Protein AF-A0A1E1GK25-F1 (afdb_monomer_lite)

pLDDT: mean 75.34, std 24.46, range [25.47, 97.38]

Structure (mmCIF, N/CA/C/O backbone):
data_AF-A0A1E1GK25-F1
#
_entry.id   AF-A0A1E1GK25-F1
#
loop_
_atom_site.group_PDB
_atom_site.id
_atom_site.type_symbol
_atom_site.label_atom_id
_atom_site.label_alt_id
_atom_site.label_comp_id
_atom_site.label_asym_id
_atom_site.label_entity_id
_atom_site.label_seq_id
_atom_site.pdbx_PDB_ins_code
_atom_site.Cartn_x
_atom_site.Cartn_y
_atom_site.Cartn_z
_atom_site.occupancy
_atom_site.B_iso_or_equiv
_atom_site.auth_seq_id
_atom_site.auth_comp_id
_atom_site.auth_asym_id
_atom_site.auth_atom_id
_atom_site.pdbx_PDB_model_num
ATOM 1 N N . GLN A 1 1 ? -6.076 16.035 16.267 1.00 86.12 1 GLN A N 1
ATOM 2 C CA . GLN A 1 1 ? -7.339 15.293 16.491 1.00 86.12 1 GLN A CA 1
ATOM 3 C C . GLN A 1 1 ? -7.788 14.688 15.170 1.00 86.12 1 GLN A C 1
ATOM 5 O O . GLN A 1 1 ? -7.568 15.319 14.144 1.00 86.12 1 GLN A O 1
ATOM 10 N N . VAL A 1 2 ? -8.378 13.493 15.189 1.00 90.12 2 VAL A N 1
ATOM 11 C CA . VAL A 1 2 ? -9.022 12.868 14.021 1.00 90.12 2 VAL A CA 1
ATOM 12 C C . VAL A 1 2 ? -10.508 12.737 14.326 1.00 90.12 2 VAL A C 1
ATOM 14 O O . VAL A 1 2 ? -10.877 12.201 15.372 1.00 90.12 2 VAL A O 1
ATOM 17 N N . ALA A 1 3 ? -11.349 13.230 13.421 1.00 91.56 3 ALA A N 1
ATOM 18 C CA . ALA A 1 3 ? -12.800 13.188 13.542 1.00 91.56 3 ALA A CA 1
ATOM 19 C C . ALA A 1 3 ? -13.436 12.645 12.259 1.00 91.56 3 ALA A C 1
ATOM 21 O O . ALA A 1 3 ? -12.943 12.907 11.162 1.00 91.56 3 ALA A O 1
ATOM 22 N N . LEU A 1 4 ? -14.535 11.910 12.406 1.00 90.44 4 LEU A N 1
ATOM 23 C CA . LEU A 1 4 ? -15.389 11.476 11.304 1.00 90.44 4 LEU A CA 1
ATOM 24 C C . LEU A 1 4 ? -16.615 12.359 11.255 1.00 90.44 4 LEU A C 1
ATOM 26 O O . LEU A 1 4 ? -17.299 12.495 12.262 1.00 90.44 4 LEU A O 1
ATOM 30 N N . THR A 1 5 ? -16.907 12.904 10.083 1.00 89.94 5 THR A N 1
ATOM 31 C CA . THR A 1 5 ? -18.135 13.661 9.840 1.00 89.94 5 THR A CA 1
ATOM 32 C C . THR A 1 5 ? -19.028 12.834 8.941 1.00 89.94 5 THR A C 1
ATOM 34 O O . THR A 1 5 ? -18.580 12.371 7.891 1.00 89.94 5 THR A O 1
ATOM 37 N N . ALA A 1 6 ? -20.276 12.624 9.354 1.00 85.81 6 ALA A N 1
ATOM 38 C CA . ALA A 1 6 ? -21.240 11.936 8.510 1.00 85.81 6 ALA A CA 1
ATOM 39 C C . ALA A 1 6 ? -21.536 12.780 7.262 1.00 85.81 6 ALA A C 1
ATOM 41 O O . ALA A 1 6 ? -21.746 13.989 7.355 1.00 85.81 6 ALA A O 1
ATOM 42 N N . VAL A 1 7 ? -21.559 12.140 6.096 1.00 89.69 7 VAL A N 1
ATOM 43 C CA . VAL A 1 7 ? -21.897 12.780 4.824 1.00 89.69 7 VAL A CA 1
ATOM 44 C C . VAL A 1 7 ? -23.085 12.041 4.227 1.00 89.69 7 VAL A C 1
ATOM 46 O O . VAL A 1 7 ? -23.052 10.821 4.078 1.00 89.69 7 VAL A O 1
ATOM 49 N N . TYR A 1 8 ? -24.137 12.780 3.895 1.00 86.88 8 TYR A N 1
ATOM 50 C CA . TYR A 1 8 ? -25.378 12.263 3.334 1.00 86.88 8 TYR A CA 1
ATOM 51 C C . TYR A 1 8 ? -25.617 12.861 1.955 1.00 86.88 8 TYR A C 1
ATOM 53 O O . TYR A 1 8 ? -25.349 14.039 1.736 1.00 86.88 8 TYR A O 1
ATOM 61 N N . LEU A 1 9 ? -26.194 12.077 1.050 1.00 90.88 9 LEU A N 1
ATOM 62 C CA . LEU A 1 9 ? -26.753 12.588 -0.195 1.00 90.88 9 LEU A CA 1
ATOM 63 C C . LEU A 1 9 ? -28.274 12.657 -0.039 1.00 90.88 9 LEU A C 1
ATOM 65 O O . LEU A 1 9 ? -28.944 11.628 0.004 1.00 90.88 9 LEU A O 1
ATOM 69 N N . VAL A 1 10 ? -28.820 13.865 0.079 1.00 92.31 10 VAL A N 1
ATOM 70 C CA . VAL A 1 10 ? -30.256 14.100 0.269 1.00 92.31 10 VAL A CA 1
ATOM 71 C C . VAL A 1 10 ? -30.757 14.926 -0.903 1.00 92.31 10 VAL A C 1
ATOM 73 O O . VAL A 1 10 ? -30.352 16.070 -1.069 1.00 92.31 10 VAL A O 1
ATOM 76 N N . ASN A 1 11 ? -31.647 14.349 -1.714 1.00 91.12 11 ASN A N 1
ATOM 77 C CA . ASN A 1 11 ? -32.201 14.989 -2.915 1.00 91.12 11 ASN A CA 1
ATOM 78 C C . ASN A 1 11 ? -31.128 15.483 -3.905 1.00 91.12 11 ASN A C 1
ATOM 80 O O . ASN A 1 11 ? -31.284 16.528 -4.525 1.00 91.12 11 ASN A O 1
ATOM 84 N N . GLY A 1 12 ? -30.025 14.740 -4.041 1.00 92.62 12 GLY A N 1
ATOM 85 C CA . GLY A 1 12 ? -28.908 15.115 -4.914 1.00 92.62 12 GLY A CA 1
ATOM 86 C C . GLY A 1 12 ? -27.956 16.159 -4.322 1.00 92.62 12 GLY A C 1
ATOM 87 O O . GLY A 1 12 ? -26.933 16.445 -4.935 1.00 92.62 12 GLY A O 1
ATOM 88 N N . GLU A 1 13 ? -28.233 16.678 -3.124 1.00 94.38 13 GLU A N 1
ATOM 89 C CA . GLU A 1 13 ? -27.338 17.585 -2.407 1.00 94.38 13 GLU A CA 1
ATOM 90 C C . GLU A 1 13 ? -26.554 16.855 -1.316 1.00 94.38 13 GLU A C 1
ATOM 92 O O . GLU A 1 13 ? -27.095 16.035 -0.568 1.00 94.38 13 GLU A O 1
ATOM 97 N N . VAL A 1 14 ? -25.268 17.187 -1.202 1.00 94.44 14 VAL A N 1
ATOM 98 C CA . VAL A 1 14 ? -24.407 16.692 -0.127 1.00 94.44 14 VAL A CA 1
ATOM 99 C C . VAL A 1 14 ? -24.701 17.479 1.149 1.00 94.44 14 VAL A C 1
ATOM 101 O O . VAL A 1 14 ? -24.566 18.701 1.179 1.00 94.44 14 VAL A O 1
ATOM 104 N N . LYS A 1 15 ? -25.083 16.778 2.217 1.00 93.69 15 LYS A N 1
ATOM 105 C CA . LYS A 1 15 ? -25.318 17.341 3.550 1.00 93.69 15 LYS A CA 1
ATOM 106 C C . LYS A 1 15 ? -24.369 16.718 4.560 1.00 93.69 15 LYS A C 1
ATOM 108 O O . LYS A 1 15 ? -24.141 15.511 4.544 1.00 93.69 15 LYS A O 1
ATOM 113 N N . PHE A 1 16 ? -23.854 17.542 5.462 1.00 91.56 16 PHE A N 1
ATOM 114 C CA . PHE A 1 16 ? -22.994 17.102 6.554 1.00 91.56 16 PHE A CA 1
ATOM 115 C C . PHE A 1 16 ? -23.831 16.889 7.813 1.00 91.56 16 PHE A C 1
ATOM 117 O O . PHE A 1 16 ? -24.691 17.707 8.136 1.00 91.56 16 PHE A O 1
ATOM 124 N N . GLY A 1 17 ? -23.607 15.764 8.482 1.00 86.75 17 GLY A N 1
ATOM 125 C CA . GLY A 1 17 ? -24.162 15.462 9.793 1.00 86.75 17 GLY A CA 1
ATOM 126 C C . GLY A 1 17 ? -23.197 15.786 10.919 1.00 86.75 17 GLY A C 1
ATOM 127 O O . GLY A 1 17 ? -22.262 16.570 10.762 1.00 86.75 17 GLY A O 1
ATOM 128 N N . ASP A 1 18 ? -23.413 15.112 12.043 1.00 85.94 18 ASP A N 1
ATOM 129 C CA . ASP A 1 18 ? -22.576 15.256 13.224 1.00 85.94 18 ASP A CA 1
ATOM 130 C C . ASP A 1 18 ? -21.162 14.704 13.007 1.00 85.94 18 ASP A C 1
ATOM 132 O O . ASP A 1 18 ? -20.933 13.739 12.261 1.00 85.94 18 ASP A O 1
ATOM 136 N N . SER A 1 19 ? -20.211 15.320 13.709 1.00 89.12 19 SER A N 1
ATOM 137 C CA . SER A 1 19 ? -18.821 14.883 13.760 1.00 89.12 19 SER A CA 1
ATOM 138 C C . SER A 1 19 ? -18.532 14.144 15.064 1.00 89.12 19 SER A C 1
ATOM 140 O O . SER A 1 19 ? -18.821 14.640 16.150 1.00 89.12 19 SER A O 1
ATOM 142 N N . ASN A 1 20 ? -17.891 12.982 14.965 1.00 87.69 20 ASN A N 1
ATOM 143 C CA . ASN A 1 20 ? -17.429 12.195 16.104 1.00 87.69 20 ASN A CA 1
ATOM 144 C C . ASN A 1 20 ? -15.900 12.155 16.121 1.00 87.69 20 ASN A C 1
ATOM 146 O O . ASN A 1 20 ? -15.269 11.775 15.133 1.00 87.69 20 ASN A O 1
ATOM 150 N N . VAL A 1 21 ? -15.290 12.535 17.243 1.00 88.88 21 VAL A N 1
ATOM 151 C CA . VAL A 1 21 ? -13.833 12.460 17.419 1.00 88.88 21 VAL A CA 1
ATOM 152 C C . VAL A 1 21 ? -13.443 11.009 17.699 1.00 88.88 21 VAL A C 1
ATOM 154 O O . VAL A 1 21 ? -13.879 10.432 18.688 1.00 88.88 21 VAL A O 1
ATOM 157 N N . ILE A 1 22 ? -12.606 10.431 16.834 1.00 87.19 22 ILE A N 1
ATOM 158 C CA . ILE A 1 22 ? -12.069 9.068 16.990 1.00 87.19 22 ILE A CA 1
ATOM 159 C C . ILE A 1 22 ? -10.957 9.066 18.040 1.00 87.19 22 ILE A C 1
ATOM 161 O O . ILE A 1 22 ? -10.847 8.151 18.848 1.00 87.19 22 ILE A O 1
ATOM 165 N N . GLY A 1 23 ? -10.117 10.104 18.023 1.00 85.31 23 GLY A N 1
ATOM 166 C CA . GLY A 1 23 ? -8.981 10.210 18.925 1.00 85.31 23 GLY A CA 1
ATOM 167 C C . GLY A 1 23 ? -8.204 11.513 18.773 1.00 85.31 23 GLY A C 1
ATOM 168 O O . GLY A 1 23 ? -8.321 12.247 17.783 1.00 85.31 23 GLY A O 1
ATOM 169 N N . SER A 1 24 ? -7.379 11.800 19.778 1.00 89.12 24 SER A N 1
ATOM 170 C CA . SER A 1 24 ? -6.393 12.875 19.726 1.00 89.12 24 SER A CA 1
ATOM 171 C C . SER A 1 24 ? -5.008 12.273 19.557 1.00 89.12 24 SER A C 1
ATOM 173 O O . SER A 1 24 ? -4.573 11.461 20.365 1.00 89.12 24 SER A O 1
ATOM 175 N N . PHE A 1 25 ? -4.331 12.685 18.495 1.00 89.50 25 PHE A N 1
ATOM 176 C CA . PHE A 1 25 ? -3.029 12.175 18.098 1.00 89.50 25 PHE A CA 1
ATOM 177 C C . PHE A 1 25 ? -2.073 13.351 17.965 1.00 89.50 25 PHE A C 1
ATOM 179 O O . PHE A 1 25 ? -2.481 14.413 17.485 1.00 89.50 25 PHE A O 1
ATOM 186 N N . GLU A 1 26 ? -0.822 13.148 18.365 1.00 86.94 26 GLU A N 1
ATOM 187 C CA . GLU A 1 26 ? 0.214 14.182 18.318 1.00 86.94 26 GLU A CA 1
ATOM 188 C C . GLU A 1 26 ? 0.563 14.559 16.870 1.00 86.94 26 GLU A C 1
ATOM 190 O O . GLU A 1 26 ? 0.549 15.729 16.502 1.00 86.94 26 GLU A O 1
ATOM 195 N N . HIS A 1 27 ? 0.800 13.551 16.025 1.00 88.94 27 HIS A N 1
ATOM 196 C CA . HIS A 1 27 ? 1.156 13.718 14.617 1.00 88.94 27 HIS A CA 1
ATOM 197 C C . HIS A 1 27 ? 0.424 12.680 13.772 1.00 88.94 27 HIS A C 1
ATOM 199 O O . HIS A 1 27 ? 0.579 11.489 14.025 1.00 88.94 27 HIS A O 1
ATOM 205 N N . VAL A 1 28 ? -0.339 13.104 12.764 1.00 93.94 28 VAL A N 1
ATOM 206 C CA . VAL A 1 28 ? -1.007 12.201 11.813 1.00 93.94 28 VAL A CA 1
ATOM 207 C C . VAL A 1 28 ? -0.461 12.483 10.424 1.00 93.94 28 VAL A C 1
ATOM 209 O O . VAL A 1 28 ? -0.568 13.603 9.932 1.00 93.94 28 VAL A O 1
ATOM 212 N N . ASN A 1 29 ? 0.127 11.463 9.807 1.00 94.19 29 ASN A N 1
ATOM 213 C CA . ASN A 1 29 ? 0.706 11.542 8.469 1.00 94.19 29 ASN A CA 1
ATOM 214 C C . ASN A 1 29 ? -0.232 10.973 7.397 1.00 94.19 29 ASN A C 1
ATOM 216 O O . ASN A 1 29 ? -0.069 11.298 6.227 1.00 94.19 29 ASN A O 1
ATOM 220 N N . GLY A 1 30 ? -1.188 10.125 7.782 1.00 94.12 30 GLY A N 1
ATOM 221 C CA . GLY A 1 30 ? -2.132 9.509 6.855 1.00 94.12 30 GLY A CA 1
ATOM 222 C C . GLY A 1 30 ? -3.273 8.796 7.573 1.00 94.12 30 GLY A C 1
ATOM 223 O O . GLY A 1 30 ? -3.144 8.399 8.733 1.00 94.12 30 GLY A O 1
ATOM 224 N N . LEU A 1 31 ? -4.392 8.650 6.870 1.00 95.06 31 LEU A N 1
ATOM 225 C CA . LEU A 1 31 ? -5.580 7.925 7.308 1.00 95.06 31 LEU A CA 1
ATOM 226 C C . LEU A 1 31 ? -5.974 6.962 6.195 1.00 95.06 31 LEU A C 1
ATOM 228 O O . LEU A 1 31 ? -6.160 7.393 5.060 1.00 95.06 31 LEU A O 1
ATOM 232 N N . HIS A 1 32 ? -6.098 5.679 6.522 1.00 94.38 32 HIS A N 1
ATOM 233 C CA . HIS A 1 32 ? -6.299 4.629 5.525 1.00 94.38 32 HIS A CA 1
ATOM 234 C C . HIS A 1 32 ? -7.439 3.714 5.946 1.00 94.38 32 HIS A C 1
ATOM 236 O O . HIS A 1 32 ? -7.354 3.051 6.984 1.00 94.38 32 HIS A O 1
ATOM 242 N N . TRP A 1 33 ? -8.496 3.668 5.141 1.00 93.19 33 TRP A N 1
ATOM 243 C CA . TRP A 1 33 ? -9.665 2.827 5.387 1.00 93.19 33 TRP A CA 1
ATOM 244 C C . TRP A 1 33 ? -9.416 1.387 4.955 1.00 93.19 33 TRP A C 1
ATOM 246 O O . TRP A 1 33 ? -8.960 1.139 3.840 1.00 93.19 33 TRP A O 1
ATOM 256 N N . GLY A 1 34 ? -9.731 0.449 5.845 1.00 91.25 34 GLY A N 1
ATOM 257 C CA . GLY A 1 34 ? -9.759 -0.973 5.535 1.00 91.25 34 GLY A CA 1
ATOM 258 C C . GLY A 1 34 ? -10.926 -1.346 4.621 1.00 91.25 34 GLY A C 1
ATOM 259 O O . GLY A 1 34 ? -11.849 -0.549 4.425 1.00 91.25 34 GLY A O 1
ATOM 260 N N . PRO A 1 35 ? -10.905 -2.563 4.057 1.00 85.69 35 PRO A N 1
ATOM 261 C CA . PRO A 1 35 ? -11.951 -3.014 3.154 1.00 85.69 35 PRO A CA 1
ATOM 262 C C . PRO A 1 35 ? -13.295 -3.119 3.882 1.00 85.69 35 PRO A C 1
ATOM 264 O O . PRO A 1 35 ? -13.394 -3.673 4.977 1.00 85.69 35 PRO A O 1
ATOM 267 N N . VAL A 1 36 ? -14.358 -2.636 3.242 1.00 73.75 36 VAL A N 1
ATOM 268 C CA . VAL A 1 36 ? -15.732 -2.821 3.723 1.00 73.75 36 VAL A CA 1
ATOM 269 C C . VAL A 1 36 ? -16.291 -4.066 3.044 1.00 73.75 36 VAL A C 1
ATOM 271 O O . VAL A 1 36 ? -16.823 -3.999 1.940 1.00 73.75 36 VAL A O 1
ATOM 274 N N . CYS A 1 37 ? -16.107 -5.229 3.668 1.00 59.06 37 CYS A N 1
ATOM 275 C CA . CYS A 1 37 ? -16.422 -6.502 3.015 1.00 59.06 37 CYS A CA 1
ATOM 276 C C . CYS A 1 37 ? -17.932 -6.810 2.974 1.00 59.06 37 CYS A C 1
ATOM 278 O O . CYS A 1 37 ? -18.395 -7.434 2.021 1.00 59.06 37 CYS A O 1
ATOM 280 N N . TYR A 1 38 ? -18.708 -6.415 3.993 1.00 61.31 38 TYR A N 1
ATOM 281 C CA . TYR A 1 38 ? -20.151 -6.689 4.075 1.00 61.31 38 TYR A CA 1
ATOM 282 C C . TYR A 1 38 ? -20.893 -5.737 5.029 1.00 61.31 38 TYR A C 1
ATOM 284 O O . TYR A 1 38 ? -20.312 -5.079 5.898 1.00 61.31 38 TYR A O 1
ATOM 292 N N . THR A 1 39 ? -22.215 -5.657 4.878 1.00 59.16 39 THR A N 1
ATOM 293 C CA . THR A 1 39 ? -23.084 -4.930 5.810 1.00 59.16 39 THR A CA 1
ATOM 294 C C . THR A 1 39 ? -23.025 -5.581 7.196 1.00 59.16 39 THR A C 1
ATOM 296 O O . THR A 1 39 ? -23.164 -6.793 7.337 1.00 59.16 39 THR A O 1
ATOM 299 N N . GLY A 1 40 ? -22.773 -4.778 8.233 1.00 61.16 40 GLY A N 1
ATOM 300 C CA . GLY A 1 40 ? -22.616 -5.257 9.613 1.00 61.16 40 GLY A CA 1
ATOM 301 C C . GLY A 1 40 ? -21.182 -5.625 10.016 1.00 61.16 40 GLY A C 1
ATOM 302 O O . GLY A 1 40 ? -20.955 -5.899 11.193 1.00 61.16 40 GLY A O 1
ATOM 303 N N . THR A 1 41 ? -20.210 -5.583 9.094 1.00 71.00 41 THR A N 1
ATOM 304 C CA . THR A 1 41 ? -18.789 -5.643 9.478 1.00 71.00 41 THR A CA 1
ATOM 305 C C . THR A 1 41 ? -18.335 -4.343 10.121 1.00 71.00 41 THR A C 1
ATOM 307 O O . THR A 1 41 ? -18.810 -3.257 9.790 1.00 71.00 41 THR A O 1
ATOM 310 N N . LEU A 1 42 ? -17.367 -4.471 11.016 1.00 84.19 42 LEU A N 1
ATOM 311 C CA . LEU A 1 42 ? -16.702 -3.362 11.672 1.00 84.19 42 LEU A CA 1
ATOM 312 C C . LEU A 1 42 ? -15.792 -2.646 10.671 1.00 84.19 42 LEU A C 1
ATOM 314 O O . LEU A 1 42 ? -15.010 -3.295 9.977 1.00 84.19 42 LEU A O 1
ATOM 318 N N . ALA A 1 43 ? -15.875 -1.318 10.603 1.00 89.56 43 ALA A N 1
ATOM 319 C CA . ALA A 1 43 ? -14.975 -0.542 9.764 1.00 89.56 43 ALA A CA 1
ATOM 320 C C . ALA A 1 43 ? -13.603 -0.442 10.440 1.00 89.56 43 ALA A C 1
ATOM 322 O O . ALA A 1 43 ? -13.509 -0.191 11.643 1.00 89.56 43 ALA A O 1
ATOM 323 N N . LEU A 1 44 ? -12.540 -0.631 9.663 1.00 92.31 44 LEU A N 1
ATOM 324 C CA . LEU A 1 44 ? -11.167 -0.498 10.135 1.00 92.31 44 LEU A CA 1
ATOM 325 C C . LEU A 1 44 ? -10.552 0.788 9.597 1.00 92.31 44 LEU A C 1
ATOM 327 O O . LEU A 1 44 ? -10.685 1.106 8.417 1.00 92.31 44 LEU A O 1
ATOM 331 N N . LEU A 1 45 ? -9.845 1.505 10.459 1.00 94.25 45 LEU A N 1
ATOM 332 C CA . LEU A 1 45 ? -9.103 2.706 10.111 1.00 94.25 45 LEU A CA 1
ATOM 333 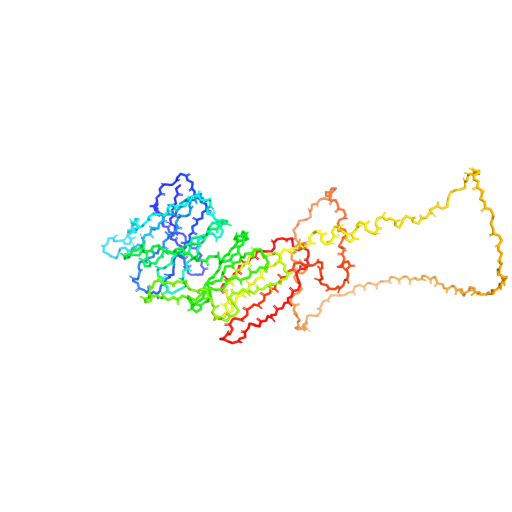C C . LEU A 1 45 ? -7.679 2.590 10.642 1.00 94.25 45 LEU A C 1
ATOM 335 O O . LEU A 1 45 ? -7.463 2.517 11.850 1.00 94.25 45 LEU A O 1
ATOM 339 N N . ALA A 1 46 ? -6.701 2.611 9.743 1.00 95.38 46 ALA A N 1
ATOM 340 C CA . ALA A 1 46 ? -5.305 2.774 10.114 1.00 95.38 46 ALA A CA 1
ATOM 341 C C . ALA A 1 46 ? -4.977 4.267 10.188 1.00 95.38 46 ALA A C 1
ATOM 343 O O . ALA A 1 46 ? -5.130 5.005 9.212 1.00 95.38 46 ALA A O 1
ATOM 344 N N . VAL A 1 47 ? -4.501 4.698 11.351 1.00 95.81 47 VAL A N 1
ATOM 345 C CA . VAL A 1 47 ? -3.945 6.029 11.572 1.00 95.81 47 VAL A CA 1
ATOM 346 C C . VAL A 1 47 ? -2.433 5.903 11.491 1.00 95.81 47 VAL A C 1
ATOM 348 O O . VAL A 1 47 ? -1.788 5.254 12.317 1.00 95.81 47 VAL A O 1
ATOM 351 N N . GLN A 1 48 ? -1.871 6.501 10.450 1.00 96.25 48 GLN A N 1
ATOM 352 C CA . GLN A 1 48 ? -0.446 6.481 10.196 1.00 96.25 48 GLN A CA 1
ATOM 353 C C . GLN A 1 48 ? 0.234 7.639 10.920 1.00 96.25 48 GLN A C 1
ATOM 355 O O . GLN A 1 48 ? -0.082 8.810 10.699 1.00 96.25 48 GLN A O 1
ATOM 360 N N . HIS A 1 49 ? 1.249 7.307 11.706 1.00 94.88 49 HIS A N 1
ATOM 361 C CA . HIS A 1 49 ? 2.174 8.255 12.309 1.00 94.88 49 HIS A CA 1
ATOM 362 C C . HIS A 1 49 ? 3.537 8.167 11.613 1.00 94.88 49 HIS A C 1
ATOM 364 O O . HIS A 1 49 ? 3.754 7.383 10.688 1.00 94.88 49 HIS A O 1
ATOM 370 N N . LYS A 1 50 ? 4.505 8.967 12.066 1.00 94.62 50 LYS A N 1
ATOM 371 C CA . LYS A 1 50 ? 5.847 8.992 11.464 1.00 94.62 50 LYS A CA 1
ATOM 372 C C . LYS A 1 50 ? 6.547 7.628 11.496 1.00 94.62 50 LYS A C 1
ATOM 374 O O . LYS A 1 50 ? 7.215 7.278 10.531 1.00 94.62 50 LYS A O 1
ATOM 379 N N . LYS A 1 51 ? 6.450 6.900 12.613 1.00 94.94 51 LYS A N 1
ATOM 380 C CA . LYS A 1 51 ? 7.174 5.637 12.873 1.00 94.94 51 LYS A CA 1
ATOM 381 C C . LYS A 1 51 ? 6.301 4.537 13.481 1.00 94.94 51 LYS A C 1
ATOM 383 O O . LYS A 1 51 ? 6.822 3.531 13.940 1.00 94.94 51 LYS A O 1
ATOM 388 N N . HIS A 1 52 ? 4.996 4.737 13.551 1.00 94.25 52 HIS A N 1
ATOM 389 C CA . HIS A 1 52 ? 4.081 3.712 14.030 1.00 94.25 52 HIS A CA 1
ATOM 390 C C . HIS A 1 52 ? 2.715 3.893 13.378 1.00 94.25 52 HIS A C 1
ATOM 392 O O . HIS A 1 52 ? 2.432 4.943 12.798 1.00 94.25 52 HIS A O 1
ATOM 398 N N . ILE A 1 53 ? 1.884 2.864 13.462 1.00 95.06 53 ILE A N 1
ATOM 399 C CA . ILE A 1 53 ? 0.489 2.883 13.028 1.00 95.06 53 ILE A CA 1
ATOM 400 C C . ILE A 1 53 ? -0.368 2.399 14.179 1.00 95.06 53 ILE A C 1
ATOM 402 O O . ILE A 1 53 ? -0.015 1.432 14.851 1.00 95.06 53 ILE A O 1
ATOM 406 N N . THR A 1 54 ? -1.511 3.043 14.367 1.00 94.12 54 THR A N 1
ATOM 407 C CA . THR A 1 54 ? -2.580 2.531 15.223 1.00 94.12 54 THR A CA 1
ATOM 408 C C . THR A 1 54 ? -3.753 2.118 14.346 1.00 94.12 54 THR A C 1
ATOM 410 O O . THR A 1 54 ? -4.105 2.829 13.405 1.00 94.12 54 THR A O 1
ATOM 413 N N . VAL A 1 55 ? -4.347 0.955 14.611 1.00 94.00 55 VAL A N 1
ATOM 414 C CA . VAL A 1 55 ? -5.548 0.505 13.898 1.00 94.00 55 VAL A CA 1
ATOM 415 C C . VAL A 1 55 ? -6.744 0.593 14.822 1.00 94.00 55 VAL A C 1
ATOM 417 O O . VAL A 1 55 ? -6.735 0.083 15.942 1.00 94.00 55 VAL A O 1
ATOM 420 N N . TRP A 1 56 ? -7.790 1.226 14.319 1.00 93.00 56 TRP A N 1
ATOM 421 C CA . TRP A 1 56 ? -9.015 1.523 15.028 1.00 93.00 56 TRP A CA 1
ATOM 422 C C . TRP A 1 56 ? -10.172 0.793 14.377 1.00 93.00 56 TRP A C 1
ATOM 424 O O . TRP A 1 56 ? -10.299 0.754 13.156 1.00 93.00 56 TRP A O 1
ATOM 434 N N . GLN A 1 57 ? -11.018 0.231 15.219 1.00 91.00 57 GLN A N 1
ATOM 435 C CA . GLN A 1 57 ? -12.270 -0.384 14.850 1.00 91.00 57 GLN A CA 1
ATOM 436 C C . GLN A 1 57 ? -13.403 0.588 15.150 1.00 91.00 57 GLN A C 1
ATOM 438 O O . GLN A 1 57 ? -13.454 1.206 16.216 1.00 91.00 57 GLN A O 1
ATOM 443 N N . LEU A 1 58 ? -14.294 0.719 14.178 1.00 89.62 58 LEU A N 1
ATOM 444 C CA . LEU A 1 58 ? -15.364 1.698 14.138 1.00 89.62 58 LEU A CA 1
ATOM 445 C C . LEU A 1 58 ? -16.674 0.959 13.878 1.00 89.62 58 LEU A C 1
ATOM 447 O O . LEU A 1 58 ? -16.812 0.240 12.885 1.00 89.62 58 LEU A O 1
ATOM 451 N N . GLN A 1 59 ? -17.642 1.131 14.771 1.00 86.06 59 GLN A N 1
ATOM 452 C CA . GLN A 1 59 ? -18.955 0.505 14.657 1.00 86.06 59 GLN A CA 1
ATOM 453 C C . GLN A 1 59 ? -20.045 1.507 14.983 1.00 86.06 59 GLN A C 1
ATOM 455 O O . GLN A 1 59 ? -19.998 2.160 16.019 1.00 86.06 59 GLN A O 1
ATOM 460 N N . ASN A 1 60 ? -21.065 1.594 14.137 1.00 79.56 60 ASN A N 1
ATOM 461 C CA . ASN A 1 60 ? -22.251 2.358 14.487 1.00 79.56 60 ASN A CA 1
ATOM 462 C C . ASN A 1 60 ? -23.196 1.488 15.331 1.00 79.56 60 ASN A C 1
ATOM 464 O O . ASN A 1 60 ? -23.592 0.407 14.890 1.00 79.56 60 ASN A O 1
ATOM 468 N N . SER A 1 61 ? -23.535 1.927 16.545 1.00 71.12 61 SER A N 1
ATOM 469 C CA . SER A 1 61 ? -24.455 1.196 17.420 1.00 71.12 61 SER A CA 1
ATOM 470 C C . SER A 1 61 ? -25.905 1.507 17.058 1.00 71.12 61 SER A C 1
ATOM 472 O O . SER A 1 61 ? -26.371 2.637 17.209 1.00 71.12 61 SER A O 1
ATOM 474 N N . THR A 1 62 ? -26.655 0.488 16.634 1.00 67.81 62 THR A N 1
ATOM 475 C CA . THR A 1 62 ? -28.101 0.609 16.383 1.00 67.81 62 THR A CA 1
ATOM 476 C C . THR A 1 62 ? -28.922 0.629 17.677 1.00 67.81 62 THR A C 1
ATOM 478 O O . THR A 1 62 ? -30.074 1.050 17.660 1.00 67.81 62 THR A O 1
ATOM 481 N N . LEU A 1 63 ? -28.342 0.178 18.797 1.00 65.06 63 LEU A N 1
ATOM 482 C CA . LEU A 1 63 ? -28.976 0.136 20.122 1.00 65.06 63 LEU A CA 1
ATOM 483 C C . LEU A 1 63 ? -28.895 1.484 20.855 1.00 65.06 63 LEU A C 1
ATOM 485 O O . LEU A 1 63 ? -29.844 1.865 21.533 1.00 65.06 63 LEU A O 1
ATOM 489 N N . GLU A 1 64 ? -27.794 2.223 20.695 1.00 62.38 64 GLU A N 1
ATOM 490 C CA . GLU A 1 64 ? -27.555 3.519 21.352 1.00 62.38 64 GLU A CA 1
ATOM 491 C C . GLU A 1 64 ? -27.672 4.694 20.362 1.00 62.38 64 GLU A C 1
ATOM 493 O O . GLU A 1 64 ? -26.733 5.468 20.207 1.00 62.38 64 GLU A O 1
ATOM 498 N N . GLN A 1 65 ? -28.805 4.828 19.660 1.00 63.78 65 GLN A N 1
ATOM 499 C CA . GLN A 1 65 ? -29.121 6.007 18.826 1.00 63.78 65 GLN A CA 1
ATOM 500 C C . GLN A 1 65 ? -28.012 6.435 17.834 1.00 63.78 65 GLN A C 1
ATOM 502 O O . GLN A 1 65 ? -27.666 7.611 17.762 1.00 63.78 65 GLN A O 1
ATOM 507 N N . ASN A 1 66 ? -27.458 5.512 17.040 1.00 65.19 66 ASN A N 1
ATOM 508 C CA . ASN A 1 66 ? -26.414 5.822 16.045 1.00 65.19 66 ASN A CA 1
ATOM 509 C C . ASN A 1 66 ? -25.141 6.453 16.641 1.00 65.19 66 ASN A C 1
ATOM 511 O O . ASN A 1 66 ? -24.468 7.268 16.004 1.00 65.19 66 ASN A O 1
ATOM 515 N N . LYS A 1 67 ? -24.800 6.084 17.876 1.00 78.44 67 LYS A N 1
ATOM 516 C CA . LYS A 1 67 ? -23.521 6.441 18.478 1.00 78.44 67 LYS A CA 1
ATOM 517 C C . LYS A 1 67 ? -22.399 5.605 17.865 1.00 78.44 67 LYS A C 1
ATOM 519 O O . LYS A 1 67 ? -22.473 4.374 17.810 1.00 78.44 67 LYS A O 1
ATOM 524 N N . LEU A 1 68 ? -21.333 6.285 17.451 1.00 83.50 68 LEU A N 1
ATOM 525 C CA . LEU A 1 68 ? -20.122 5.651 16.948 1.00 83.50 68 LEU A CA 1
ATOM 526 C C . LEU A 1 68 ? -19.319 5.057 18.115 1.00 83.50 68 LEU A C 1
ATOM 528 O O . LEU A 1 68 ? -18.806 5.781 18.967 1.00 83.50 68 LEU A O 1
ATOM 532 N N . LEU A 1 69 ? -19.192 3.735 18.134 1.00 87.12 69 LEU A N 1
ATOM 533 C CA . LEU A 1 69 ? -18.272 3.009 18.997 1.00 87.12 69 LEU A CA 1
ATOM 534 C C . LEU A 1 69 ? -16.900 2.962 18.330 1.00 87.12 69 LEU A C 1
ATOM 536 O O . LEU A 1 69 ? -16.774 2.618 17.152 1.00 87.12 69 LEU A O 1
ATOM 540 N N . VAL A 1 70 ? -15.881 3.313 19.106 1.00 89.44 70 VAL A N 1
ATOM 541 C CA . VAL A 1 70 ? -14.500 3.435 18.651 1.00 89.44 70 VAL A CA 1
ATOM 542 C C . VAL A 1 70 ? -13.606 2.664 19.612 1.00 89.44 70 VAL A C 1
ATOM 544 O O . VAL A 1 70 ? -13.628 2.922 20.814 1.00 89.44 70 VAL A O 1
ATOM 547 N N . SER A 1 71 ? -12.803 1.738 19.094 1.00 90.38 71 SER A N 1
ATOM 548 C CA . SER A 1 71 ? -11.826 0.995 19.895 1.00 90.38 71 SER A CA 1
ATOM 549 C C . SER A 1 71 ? -10.535 0.767 19.121 1.00 90.38 71 SER A C 1
ATOM 551 O O . SER A 1 71 ? -10.564 0.354 17.964 1.00 90.38 71 SER A O 1
ATOM 553 N N . GLN A 1 72 ? -9.390 0.990 19.760 1.00 90.50 72 GLN A N 1
ATOM 554 C CA . GLN A 1 72 ? -8.095 0.639 19.185 1.00 90.50 72 GLN A CA 1
ATOM 555 C C . GLN A 1 72 ? -7.896 -0.883 19.245 1.00 90.50 72 GLN A C 1
ATOM 557 O O . GLN A 1 72 ? -8.085 -1.495 20.293 1.00 90.50 72 GLN A O 1
ATOM 562 N N . THR A 1 73 ? -7.519 -1.487 18.120 1.00 89.00 73 THR A N 1
ATOM 563 C CA . THR A 1 73 ? -7.310 -2.942 17.980 1.00 89.00 73 THR A CA 1
ATOM 564 C C . THR A 1 73 ? -5.844 -3.323 18.105 1.00 89.00 73 THR A C 1
ATOM 566 O O . THR A 1 73 ? -5.512 -4.297 18.776 1.00 89.00 73 THR A O 1
ATOM 569 N N . CYS A 1 74 ? -4.951 -2.542 17.498 1.00 89.12 74 CYS A N 1
ATOM 570 C CA . CYS A 1 74 ? -3.519 -2.778 17.584 1.00 89.12 74 CYS A CA 1
ATOM 571 C C . CYS A 1 74 ? -2.705 -1.496 17.395 1.00 89.12 74 CYS A C 1
ATOM 573 O O . CYS A 1 74 ? -3.173 -0.499 16.837 1.00 89.12 74 CYS A O 1
ATOM 575 N N . GLU A 1 75 ? -1.445 -1.562 17.807 1.00 92.12 75 GLU A N 1
ATOM 576 C CA . GLU A 1 75 ? -0.413 -0.579 17.500 1.00 92.12 75 GLU A CA 1
ATOM 577 C C . GLU A 1 75 ? 0.828 -1.299 16.981 1.00 92.12 75 GLU A C 1
ATOM 579 O O . GLU A 1 75 ? 1.232 -2.334 17.514 1.00 92.12 75 GLU A O 1
ATOM 584 N N . LEU A 1 76 ? 1.428 -0.752 15.929 1.00 91.50 76 LEU A N 1
ATOM 585 C CA . LEU A 1 76 ? 2.605 -1.312 15.294 1.00 91.50 76 LEU A CA 1
ATOM 586 C C . LEU A 1 76 ? 3.696 -0.255 15.154 1.00 91.50 76 LEU A C 1
ATOM 588 O O . LEU A 1 76 ? 3.533 0.710 14.412 1.00 91.50 76 LEU A O 1
ATOM 592 N N . GLY A 1 77 ? 4.827 -0.476 15.824 1.00 92.62 77 GLY A N 1
ATOM 593 C CA . GLY A 1 77 ? 6.025 0.352 15.708 1.00 92.62 77 GLY A CA 1
ATOM 594 C C . GLY A 1 77 ? 6.987 -0.110 14.610 1.00 92.62 77 GLY A C 1
ATOM 595 O O . GLY A 1 77 ? 7.207 -1.308 14.400 1.00 92.62 77 GLY A O 1
ATOM 596 N N . GLU A 1 78 ? 7.619 0.864 13.960 1.00 93.50 78 GLU A N 1
ATOM 597 C CA . GLU A 1 78 ? 8.670 0.688 12.964 1.00 93.50 78 GLU A CA 1
ATOM 598 C C . GLU A 1 78 ? 9.952 1.430 13.356 1.00 93.50 78 GLU A C 1
ATOM 600 O O . GLU A 1 78 ? 9.947 2.523 13.926 1.00 93.50 78 GLU A O 1
ATOM 605 N N . ILE A 1 79 ? 11.094 0.838 13.007 1.00 91.50 79 ILE A N 1
ATOM 606 C CA . ILE A 1 79 ? 12.414 1.436 13.260 1.00 91.50 79 ILE A CA 1
ATOM 607 C C . ILE A 1 79 ? 12.611 2.665 12.355 1.00 91.50 79 ILE A C 1
ATOM 609 O O . ILE A 1 79 ? 13.076 3.735 12.787 1.00 91.50 79 ILE A O 1
ATOM 613 N N . PHE A 1 80 ? 12.228 2.506 11.087 1.00 93.06 80 PHE A N 1
ATOM 614 C CA . PHE A 1 80 ? 12.322 3.523 10.050 1.00 93.06 80 PHE A CA 1
ATOM 615 C C . PHE A 1 80 ? 10.992 4.255 9.868 1.00 93.06 80 PHE A C 1
ATOM 617 O O . PHE A 1 80 ? 9.937 3.688 10.145 1.00 93.06 80 PHE A O 1
ATOM 624 N N . PRO A 1 81 ? 11.022 5.512 9.389 1.00 95.56 81 PRO A N 1
ATOM 625 C CA . PRO A 1 81 ? 9.798 6.213 9.045 1.00 95.56 81 PRO A CA 1
ATOM 626 C C . PRO A 1 81 ? 8.966 5.452 8.009 1.00 95.56 81 PRO A C 1
ATOM 628 O O . PRO A 1 81 ? 9.511 4.926 7.033 1.00 95.56 81 PRO A O 1
ATOM 631 N N . ILE A 1 82 ? 7.656 5.436 8.231 1.00 96.81 82 ILE A N 1
ATOM 632 C CA . ILE A 1 82 ? 6.676 4.853 7.313 1.00 96.81 82 ILE A CA 1
ATOM 633 C C . ILE A 1 82 ? 6.549 5.773 6.092 1.00 96.81 82 ILE A C 1
ATOM 635 O O . ILE A 1 82 ? 6.579 7.001 6.228 1.00 96.81 82 ILE A O 1
ATOM 639 N N . LEU A 1 83 ? 6.452 5.186 4.897 1.00 95.62 83 LEU A N 1
ATOM 640 C CA . LEU A 1 83 ? 6.289 5.925 3.638 1.00 95.62 83 LEU A CA 1
ATOM 641 C C . LEU A 1 83 ? 4.962 6.696 3.610 1.00 95.62 83 LEU A C 1
ATOM 643 O O . LEU A 1 83 ? 4.026 6.336 4.313 1.00 95.62 83 LEU A O 1
ATOM 647 N N . GLN A 1 84 ? 4.841 7.740 2.785 1.00 90.81 84 GLN A N 1
ATOM 648 C CA . GLN A 1 84 ? 3.572 8.479 2.651 1.00 90.81 84 GLN A CA 1
ATOM 649 C C . GLN A 1 84 ? 2.432 7.568 2.161 1.00 90.81 84 GLN A C 1
ATOM 651 O O . GLN A 1 84 ? 1.387 7.512 2.797 1.00 90.81 84 GLN A O 1
ATOM 656 N N . GLN A 1 85 ? 2.683 6.760 1.126 1.00 87.81 85 GLN A N 1
ATOM 657 C CA . GLN A 1 85 ? 1.809 5.663 0.676 1.00 87.81 85 GLN A CA 1
ATOM 658 C C . GLN A 1 85 ? 2.155 4.349 1.408 1.00 87.81 85 GLN A C 1
ATOM 660 O O . GLN A 1 85 ? 2.264 3.278 0.818 1.00 87.81 85 GLN A O 1
ATOM 665 N N . GLY A 1 86 ? 2.458 4.448 2.705 1.00 92.62 86 GLY A N 1
ATOM 666 C CA . GLY A 1 86 ? 3.072 3.366 3.472 1.00 92.62 86 GLY A CA 1
ATOM 667 C C . GLY A 1 86 ? 2.098 2.402 4.130 1.00 92.62 86 GLY A C 1
ATOM 668 O O . GLY A 1 86 ? 2.554 1.446 4.745 1.00 92.62 86 GLY A O 1
ATOM 669 N N . CYS A 1 87 ? 0.794 2.639 4.028 1.00 95.88 87 CYS A N 1
ATOM 670 C CA . CYS A 1 87 ? -0.239 1.769 4.578 1.00 95.88 87 CYS A CA 1
ATOM 671 C C . CYS A 1 87 ? -1.124 1.282 3.435 1.00 95.88 87 CYS A C 1
ATOM 673 O O . CYS A 1 87 ? -1.792 2.091 2.801 1.00 95.88 87 CYS A O 1
ATOM 675 N N . VAL A 1 88 ? -1.139 -0.025 3.176 1.00 95.94 88 VAL A N 1
ATOM 676 C CA . VAL A 1 88 ? -1.903 -0.598 2.060 1.00 95.94 88 VAL A CA 1
ATOM 677 C C . VAL A 1 88 ? -2.761 -1.748 2.569 1.00 95.94 88 VAL A C 1
ATOM 679 O O . VAL A 1 88 ? -2.257 -2.816 2.930 1.00 95.94 88 VAL A O 1
ATOM 682 N N . TRP A 1 89 ? -4.071 -1.526 2.615 1.00 95.62 89 TRP A N 1
ATOM 683 C CA . TRP A 1 89 ? -5.032 -2.543 3.022 1.00 95.62 89 TRP A CA 1
ATOM 684 C C . TRP A 1 89 ? -5.219 -3.600 1.940 1.00 95.62 89 TRP A C 1
ATOM 686 O O . TRP A 1 89 ? -5.296 -3.291 0.753 1.00 95.62 89 TRP A O 1
ATOM 696 N N . HIS A 1 90 ? -5.320 -4.858 2.355 1.00 94.94 90 HIS A N 1
ATOM 697 C CA . HIS A 1 90 ? -5.719 -5.934 1.463 1.00 94.94 90 HIS A CA 1
ATOM 698 C C . HIS A 1 90 ? -7.177 -5.719 1.013 1.00 94.94 90 HIS A C 1
ATOM 700 O O . HIS A 1 90 ? -8.036 -5.463 1.856 1.00 94.94 90 HIS A O 1
ATOM 706 N N . PRO A 1 91 ? -7.516 -5.879 -0.280 1.00 92.56 91 PRO A N 1
ATOM 707 C CA . PRO A 1 91 ? -8.827 -5.481 -0.809 1.00 92.56 91 PRO A CA 1
ATOM 708 C C . PRO A 1 91 ? -10.003 -6.319 -0.285 1.00 92.56 91 PRO A C 1
ATOM 710 O O . PRO A 1 91 ? -11.150 -5.892 -0.352 1.00 92.56 91 PRO A O 1
ATOM 713 N N . LYS A 1 92 ? -9.733 -7.532 0.212 1.00 90.38 92 LYS A N 1
ATOM 714 C CA . LYS A 1 92 ? -10.763 -8.516 0.617 1.00 90.38 92 LYS A CA 1
ATOM 715 C C . LYS A 1 92 ? -10.616 -9.074 2.034 1.00 90.38 92 LYS A C 1
ATOM 717 O O . LYS A 1 92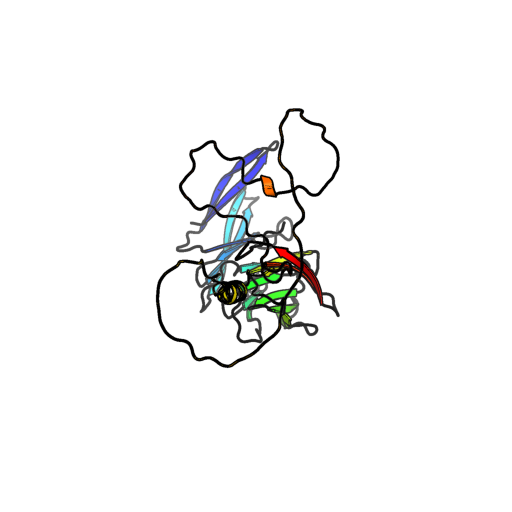 ? -11.357 -9.975 2.416 1.00 90.38 92 LYS A O 1
ATOM 722 N N . HIS A 1 93 ? -9.604 -8.640 2.781 1.00 90.31 93 HIS A N 1
ATOM 723 C CA . HIS A 1 93 ? -9.265 -9.236 4.073 1.00 90.31 93 HIS A CA 1
ATOM 724 C C . HIS A 1 93 ? -8.775 -8.160 5.030 1.00 90.31 93 HIS A C 1
ATOM 726 O O . HIS A 1 93 ? -8.138 -7.202 4.601 1.00 90.31 93 HIS A O 1
ATOM 732 N N . ASP A 1 94 ? -8.976 -8.387 6.325 1.00 90.00 94 ASP A N 1
ATOM 733 C CA . ASP A 1 94 ? -8.466 -7.531 7.398 1.00 90.00 94 ASP A CA 1
ATOM 734 C C . ASP A 1 94 ? -6.958 -7.738 7.569 1.00 90.00 94 ASP A C 1
ATOM 736 O O . ASP A 1 94 ? -6.482 -8.339 8.538 1.00 90.00 94 ASP A O 1
ATOM 740 N N . ALA A 1 95 ? -6.200 -7.302 6.571 1.00 92.69 95 ALA A N 1
ATOM 741 C CA . ALA A 1 95 ? -4.755 -7.356 6.549 1.00 92.69 95 ALA A CA 1
ATOM 742 C C . ALA A 1 95 ? -4.193 -6.028 6.055 1.00 92.69 95 ALA A C 1
ATOM 744 O O . ALA A 1 95 ? -4.655 -5.481 5.053 1.00 92.69 95 ALA A O 1
ATOM 745 N N . LEU A 1 96 ? -3.183 -5.528 6.758 1.00 95.62 96 LEU A N 1
ATOM 746 C CA . LEU A 1 96 ? -2.558 -4.244 6.475 1.00 95.62 96 LEU A CA 1
ATOM 747 C C . LEU A 1 96 ? -1.083 -4.441 6.155 1.00 95.62 96 LEU A C 1
ATOM 749 O O . LEU A 1 96 ? -0.343 -5.022 6.949 1.00 95.62 96 LEU A O 1
ATOM 753 N N . VAL A 1 97 ? -0.646 -3.922 5.014 1.00 96.81 97 VAL A N 1
ATOM 754 C CA . VAL A 1 97 ? 0.772 -3.797 4.682 1.00 96.81 97 VAL A CA 1
ATOM 755 C C . VAL A 1 97 ? 1.287 -2.468 5.209 1.00 96.81 97 VAL A C 1
ATOM 757 O O . VAL A 1 97 ? 0.664 -1.430 4.997 1.00 96.81 97 VAL A O 1
ATOM 760 N N . VAL A 1 98 ? 2.446 -2.511 5.855 1.00 97.00 98 VAL A N 1
ATOM 761 C CA . VAL A 1 98 ? 3.194 -1.353 6.334 1.00 97.00 98 VAL A CA 1
ATOM 762 C C . VAL A 1 98 ? 4.538 -1.304 5.628 1.00 97.00 98 VAL A C 1
ATOM 764 O O . VAL A 1 98 ? 5.319 -2.256 5.705 1.00 97.00 98 VAL A O 1
ATOM 767 N N . LEU A 1 99 ? 4.803 -0.193 4.947 1.00 97.06 99 LEU A N 1
ATOM 768 C CA . LEU A 1 99 ? 6.009 0.045 4.166 1.00 97.06 99 LEU A CA 1
ATOM 769 C C . LEU A 1 99 ? 6.854 1.139 4.809 1.00 97.06 99 LEU A C 1
ATOM 771 O O . LEU A 1 99 ? 6.397 2.246 5.099 1.00 97.06 99 LEU A O 1
ATOM 775 N N . THR A 1 100 ? 8.136 0.849 4.938 1.00 96.25 100 THR A N 1
ATOM 776 C CA . THR A 1 100 ? 9.181 1.840 5.185 1.00 96.25 100 THR A CA 1
ATOM 777 C C . THR A 1 100 ? 10.068 1.924 3.948 1.00 96.25 100 THR A C 1
ATOM 779 O O . THR A 1 100 ? 9.931 1.130 3.026 1.00 96.25 100 THR A O 1
ATOM 782 N N . LYS A 1 101 ? 11.050 2.829 3.928 1.00 94.31 101 LYS A N 1
ATOM 783 C CA . LYS A 1 101 ? 12.025 2.877 2.822 1.00 94.31 101 LYS A CA 1
ATOM 784 C C . LYS A 1 101 ? 12.825 1.579 2.619 1.00 94.31 101 LYS A C 1
ATOM 786 O O . LYS A 1 101 ? 13.468 1.454 1.583 1.00 94.31 101 LYS A O 1
ATOM 791 N N . ARG A 1 102 ? 12.865 0.673 3.604 1.00 92.06 102 ARG A N 1
ATOM 792 C CA . ARG A 1 102 ? 13.747 -0.512 3.597 1.00 92.06 102 ARG A CA 1
ATOM 793 C C . ARG A 1 102 ? 13.014 -1.835 3.777 1.00 92.06 102 ARG A C 1
ATOM 795 O O . ARG A 1 102 ? 13.391 -2.817 3.156 1.00 92.06 102 ARG A O 1
ATOM 802 N N . ASP A 1 103 ? 11.971 -1.834 4.595 1.00 93.00 103 ASP A N 1
ATOM 803 C CA . ASP A 1 103 ? 11.229 -3.032 4.970 1.00 93.00 103 ASP A CA 1
ATOM 804 C C . ASP A 1 103 ? 9.753 -2.885 4.598 1.00 93.00 103 ASP A C 1
ATOM 806 O O . ASP A 1 103 ? 9.182 -1.795 4.714 1.00 93.00 103 ASP A O 1
ATOM 810 N N . ALA A 1 104 ? 9.127 -4.012 4.263 1.00 95.19 104 ALA A N 1
ATOM 811 C CA . ALA A 1 104 ? 7.680 -4.169 4.247 1.00 95.19 104 ALA A CA 1
ATOM 812 C C . ALA A 1 104 ? 7.273 -5.237 5.266 1.00 95.19 104 ALA A C 1
ATOM 814 O O . ALA A 1 104 ? 7.931 -6.273 5.409 1.00 95.19 104 ALA A O 1
ATOM 815 N N . SER A 1 105 ? 6.174 -5.009 5.973 1.00 94.75 105 SER A N 1
ATOM 816 C CA . SER A 1 105 ? 5.585 -6.016 6.850 1.00 94.75 105 SER A CA 1
ATOM 817 C C . SER A 1 105 ? 4.080 -6.050 6.707 1.00 94.75 105 SER A C 1
ATOM 819 O O . SER A 1 105 ? 3.466 -5.043 6.377 1.00 94.75 105 SER A O 1
ATOM 821 N N . VAL A 1 106 ? 3.492 -7.219 6.924 1.00 94.81 106 VAL A N 1
ATOM 822 C CA . VAL A 1 106 ? 2.053 -7.418 6.813 1.00 94.81 106 VAL A CA 1
ATOM 823 C C . VAL A 1 106 ? 1.507 -7.868 8.145 1.00 94.81 106 VAL A C 1
ATOM 825 O O . VAL A 1 106 ? 1.989 -8.834 8.738 1.00 94.81 106 VAL A O 1
ATOM 828 N N . LEU A 1 107 ? 0.516 -7.127 8.615 1.00 93.50 107 LEU A N 1
ATOM 829 C CA . LEU A 1 107 ? -0.264 -7.435 9.790 1.00 93.50 107 LEU A CA 1
ATOM 830 C C . LEU A 1 107 ? -1.492 -8.224 9.344 1.00 93.50 107 LEU A C 1
ATOM 832 O O . LEU A 1 107 ? -2.390 -7.677 8.708 1.00 93.50 107 LEU A O 1
ATOM 836 N N . PHE A 1 108 ? -1.503 -9.521 9.629 1.00 87.75 108 PHE A N 1
ATOM 837 C CA . PHE A 1 108 ? -2.603 -10.407 9.277 1.00 87.75 108 PHE A CA 1
ATOM 838 C C . PHE A 1 108 ? -3.687 -10.393 10.350 1.00 87.75 108 PHE A C 1
ATOM 840 O O . PHE A 1 108 ? -3.377 -10.433 11.540 1.00 87.75 108 PHE A O 1
ATOM 847 N N . ALA A 1 109 ? -4.946 -10.475 9.905 1.00 78.88 109 ALA A N 1
ATOM 848 C CA . ALA A 1 109 ? -6.119 -10.628 10.763 1.00 78.88 109 ALA A CA 1
ATOM 849 C C . ALA A 1 109 ? -6.105 -9.617 11.916 1.00 78.88 109 ALA A C 1
ATOM 851 O O . ALA A 1 109 ? -6.042 -9.997 13.086 1.00 78.88 109 ALA A O 1
ATOM 852 N N . VAL A 1 110 ? -6.138 -8.331 11.558 1.00 77.19 110 VAL A N 1
ATOM 853 C CA . VAL A 1 110 ? -5.963 -7.207 12.495 1.00 77.19 110 VAL A CA 1
ATOM 854 C C . VAL A 1 110 ? -6.996 -7.207 13.636 1.00 77.19 110 VAL A C 1
ATOM 856 O O . VAL A 1 110 ? -6.752 -6.714 14.731 1.00 77.19 110 VAL A O 1
ATOM 859 N N . GLN A 1 111 ? -8.158 -7.819 13.416 1.00 75.56 111 GLN A N 1
ATOM 860 C CA . GLN A 1 111 ? -9.197 -7.939 14.440 1.00 75.56 111 GLN A CA 1
ATOM 861 C C . GLN A 1 111 ? -8.995 -9.119 15.409 1.00 75.56 111 GLN A C 1
ATOM 863 O O . GLN A 1 111 ? -9.646 -9.156 16.448 1.00 75.56 111 GLN A O 1
ATOM 868 N N . ILE A 1 112 ? -8.149 -10.103 15.075 1.00 75.94 112 ILE A N 1
ATOM 869 C CA . ILE A 1 112 ? -8.113 -11.408 15.765 1.00 75.94 112 ILE A CA 1
ATOM 870 C C . ILE A 1 112 ? -6.712 -11.754 16.279 1.00 75.94 112 ILE A C 1
ATOM 872 O O . ILE A 1 112 ? -6.541 -12.005 17.466 1.00 75.94 112 ILE A O 1
ATOM 876 N N . ASP A 1 113 ? -5.725 -11.820 15.383 1.00 76.00 113 ASP A N 1
ATOM 877 C CA . ASP A 1 113 ? -4.406 -12.417 15.657 1.00 76.00 113 ASP A CA 1
ATOM 878 C C . ASP A 1 113 ? -3.303 -11.351 15.700 1.00 76.00 113 ASP A C 1
ATOM 880 O O . ASP A 1 113 ? -2.339 -11.471 16.450 1.00 76.00 113 ASP A O 1
ATOM 884 N N . ASN A 1 114 ? -3.438 -10.273 14.914 1.00 81.56 114 ASN A N 1
ATOM 885 C CA . ASN A 1 114 ? -2.406 -9.235 14.788 1.00 81.56 114 ASN A CA 1
ATOM 886 C C . ASN A 1 114 ? -1.018 -9.806 14.461 1.00 81.56 114 ASN A C 1
ATOM 888 O O . ASN A 1 114 ? 0.024 -9.248 14.824 1.00 81.56 114 ASN A O 1
ATOM 892 N N . ARG A 1 115 ? -0.982 -10.938 13.753 1.00 87.44 115 ARG A N 1
ATOM 893 C CA . ARG A 1 115 ? 0.269 -11.606 13.429 1.00 87.44 115 ARG A CA 1
ATOM 894 C C . ARG A 1 115 ? 1.009 -10.807 12.374 1.00 87.44 115 ARG A C 1
ATOM 896 O O . ARG A 1 115 ? 0.565 -10.679 11.233 1.00 87.44 115 ARG A O 1
ATOM 903 N N . ARG A 1 116 ? 2.178 -10.307 12.757 1.00 91.44 116 ARG A N 1
ATOM 904 C CA . ARG A 1 116 ? 3.078 -9.584 11.864 1.00 91.44 116 ARG A CA 1
ATOM 905 C C . ARG A 1 116 ? 4.026 -10.543 11.158 1.00 91.44 116 ARG A C 1
ATOM 907 O O . ARG A 1 116 ? 4.715 -11.336 11.797 1.00 91.44 116 ARG A O 1
ATOM 914 N N . VAL A 1 117 ? 4.128 -10.404 9.843 1.00 92.75 117 VAL A N 1
ATOM 915 C CA . VAL A 1 117 ? 5.103 -11.115 9.012 1.00 92.75 117 VAL A CA 1
ATOM 916 C C . VAL A 1 117 ? 5.876 -10.097 8.190 1.00 92.75 117 VAL A C 1
ATOM 918 O O . VAL A 1 117 ? 5.283 -9.284 7.487 1.00 92.75 117 VAL A O 1
ATOM 921 N N . LYS A 1 118 ? 7.207 -10.117 8.282 1.00 93.19 118 LYS A N 1
ATOM 922 C CA . LYS A 1 118 ? 8.053 -9.311 7.397 1.00 93.19 118 LYS A CA 1
ATOM 923 C C . LYS A 1 118 ? 8.125 -9.958 6.019 1.00 93.19 118 LYS A C 1
ATOM 925 O O . LYS A 1 118 ? 8.252 -11.175 5.910 1.00 93.19 118 LYS A O 1
ATOM 930 N N . VAL A 1 119 ? 8.050 -9.134 4.983 1.00 92.94 119 VAL A N 1
ATOM 931 C CA . VAL A 1 119 ? 8.254 -9.574 3.605 1.00 92.94 119 VAL A CA 1
ATOM 932 C C . VAL A 1 119 ? 9.754 -9.758 3.385 1.00 92.94 119 VAL A C 1
ATOM 934 O O . VAL A 1 119 ? 10.539 -8.863 3.699 1.00 92.94 119 VAL A O 1
ATOM 937 N N . ASP A 1 120 ? 10.149 -10.916 2.857 1.00 90.69 120 ASP A N 1
ATOM 938 C CA . ASP A 1 120 ? 11.535 -11.191 2.465 1.00 90.69 120 ASP A CA 1
ATOM 939 C C . ASP A 1 120 ? 11.866 -10.432 1.173 1.00 90.69 120 ASP A C 1
ATOM 941 O O . ASP A 1 120 ? 11.704 -10.945 0.062 1.00 90.69 120 ASP A O 1
ATOM 945 N N . ILE A 1 121 ? 12.254 -9.165 1.324 1.00 89.06 121 ILE A N 1
ATOM 946 C CA . ILE A 1 121 ? 12.628 -8.308 0.203 1.00 89.06 121 ILE A CA 1
ATOM 947 C C . ILE A 1 121 ? 14.034 -8.671 -0.252 1.00 89.06 121 ILE A C 1
ATOM 949 O O . ILE A 1 121 ? 15.034 -8.363 0.394 1.00 89.06 121 ILE A O 1
ATOM 953 N N . LYS A 1 122 ? 14.100 -9.308 -1.419 1.00 80.56 122 LYS A N 1
ATOM 954 C CA . LYS A 1 122 ? 15.360 -9.644 -2.079 1.00 80.56 122 LYS A CA 1
ATOM 955 C C . LYS A 1 122 ? 15.807 -8.471 -2.942 1.00 80.56 122 LYS A C 1
ATOM 957 O O . LYS A 1 122 ? 15.149 -8.163 -3.928 1.00 80.56 122 LYS A O 1
ATOM 962 N N . GLY A 1 123 ? 16.926 -7.842 -2.593 1.00 69.94 123 GLY A N 1
ATOM 963 C CA . GLY A 1 123 ? 17.511 -6.725 -3.345 1.00 69.94 123 GLY A CA 1
ATOM 964 C C . GLY A 1 123 ? 17.867 -5.537 -2.449 1.00 69.94 123 GLY A C 1
ATOM 965 O O . GLY A 1 123 ? 17.297 -5.365 -1.380 1.00 69.94 123 GLY A O 1
ATOM 966 N N . GLY A 1 124 ? 18.842 -4.725 -2.867 1.00 75.12 124 GLY A N 1
ATOM 967 C CA . GLY A 1 124 ? 19.384 -3.611 -2.070 1.00 75.12 124 GLY A CA 1
ATOM 968 C C . GLY A 1 124 ? 18.733 -2.242 -2.311 1.00 75.12 124 GLY A C 1
ATOM 969 O O . GLY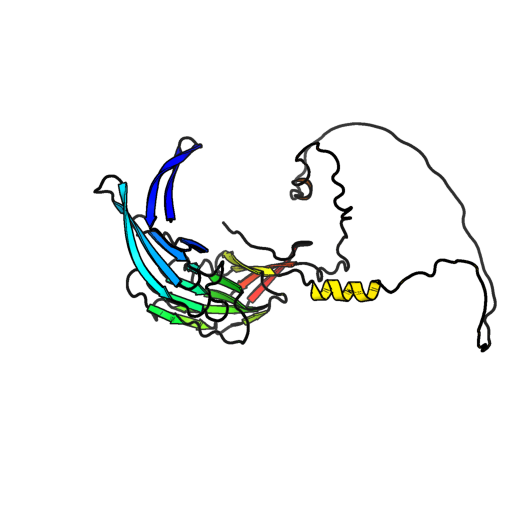 A 1 124 ? 19.356 -1.226 -2.013 1.00 75.12 124 GLY A O 1
ATOM 970 N N . GLY A 1 125 ? 17.539 -2.190 -2.907 1.00 86.25 125 GLY A N 1
ATOM 971 C CA . GLY A 1 125 ? 16.879 -0.939 -3.297 1.00 86.25 125 GLY A CA 1
ATOM 972 C C . GLY A 1 125 ? 15.991 -0.328 -2.210 1.00 86.25 125 GLY A C 1
ATOM 973 O O . GLY A 1 125 ? 15.661 -0.971 -1.216 1.00 86.25 125 GLY A O 1
ATOM 974 N N . LEU A 1 126 ? 15.590 0.931 -2.414 1.00 93.56 126 LEU A N 1
ATOM 975 C CA . LEU A 1 126 ? 14.599 1.596 -1.567 1.00 93.56 126 LEU A CA 1
ATOM 976 C C . LEU A 1 126 ? 13.190 1.304 -2.080 1.00 93.56 126 LEU A C 1
ATOM 978 O O . LEU A 1 126 ? 12.956 1.318 -3.288 1.00 93.56 126 LEU A O 1
ATOM 982 N N . ILE A 1 127 ? 12.271 1.059 -1.150 1.00 96.19 127 ILE A N 1
ATOM 983 C CA . ILE A 1 127 ? 10.848 0.905 -1.457 1.00 96.19 127 ILE A CA 1
ATOM 984 C C . ILE A 1 127 ? 10.250 2.283 -1.729 1.00 96.19 127 ILE A C 1
ATOM 986 O O . ILE A 1 127 ? 10.448 3.216 -0.942 1.00 96.19 127 ILE A O 1
ATOM 990 N N . ASN A 1 128 ? 9.483 2.372 -2.812 1.00 94.94 128 ASN A N 1
ATOM 991 C CA . ASN A 1 128 ? 8.805 3.593 -3.230 1.00 94.94 128 ASN A CA 1
ATOM 992 C C . ASN A 1 128 ? 7.328 3.571 -2.818 1.00 94.94 128 ASN A C 1
ATOM 994 O O . ASN A 1 128 ? 6.861 4.476 -2.129 1.00 94.94 128 ASN A O 1
ATOM 998 N N . CYS A 1 129 ? 6.618 2.509 -3.191 1.00 96.00 129 CYS A N 1
ATOM 999 C CA . CYS A 1 129 ? 5.194 2.296 -2.933 1.00 96.00 129 CYS A CA 1
ATOM 1000 C C . CYS A 1 129 ? 4.849 0.809 -3.119 1.00 96.00 129 CYS A C 1
ATOM 1002 O O . CYS A 1 129 ? 5.702 0.002 -3.505 1.00 96.00 129 CYS A O 1
ATOM 1004 N N . ALA A 1 130 ? 3.614 0.420 -2.813 1.00 97.31 130 ALA A N 1
ATOM 1005 C CA . ALA A 1 130 ? 3.108 -0.918 -3.098 1.00 97.31 130 ALA A CA 1
ATOM 1006 C C . ALA A 1 130 ? 1.598 -0.877 -3.322 1.00 97.31 130 ALA A C 1
ATOM 1008 O O . ALA A 1 130 ? 0.923 0.020 -2.829 1.00 97.31 130 ALA A O 1
ATOM 1009 N N . CYS A 1 131 ? 1.067 -1.895 -3.988 1.00 96.81 131 CYS A N 1
ATOM 1010 C CA . CYS A 1 131 ? -0.368 -2.124 -4.078 1.00 96.81 131 CYS A CA 1
ATOM 1011 C C . CYS A 1 131 ? -0.677 -3.624 -4.058 1.00 96.81 131 CYS A C 1
ATOM 1013 O O . CYS A 1 131 ? 0.182 -4.470 -4.335 1.00 96.81 131 CYS A O 1
ATOM 1015 N N . TRP A 1 132 ? -1.922 -3.956 -3.743 1.00 96.62 132 TRP A N 1
ATOM 1016 C CA . TRP A 1 132 ? -2.467 -5.283 -4.002 1.00 96.62 132 TRP A CA 1
ATOM 1017 C C . TRP A 1 132 ? -3.028 -5.335 -5.417 1.00 96.62 132 TRP A C 1
ATOM 1019 O O . TRP A 1 132 ? -3.607 -4.360 -5.882 1.00 96.62 132 TRP A O 1
ATOM 1029 N N . THR A 1 133 ? -2.945 -6.482 -6.086 1.00 95.62 133 THR A N 1
ATOM 1030 C CA . THR A 1 133 ? -3.865 -6.744 -7.199 1.00 95.62 133 THR A CA 1
ATOM 1031 C C . THR A 1 133 ? -5.300 -6.722 -6.674 1.00 95.62 133 THR A C 1
ATOM 1033 O O . THR A 1 133 ? -5.551 -7.086 -5.522 1.00 95.62 133 THR A O 1
ATOM 1036 N N . SER A 1 134 ? -6.261 -6.298 -7.493 1.00 93.56 134 SER A N 1
ATOM 1037 C CA . SER A 1 134 ? -7.652 -6.134 -7.044 1.00 93.56 134 SER A CA 1
ATOM 1038 C C . SER A 1 134 ? -8.312 -7.468 -6.680 1.00 93.56 134 SER A C 1
ATOM 1040 O O . SER A 1 134 ? -9.217 -7.528 -5.842 1.00 93.56 134 SER A O 1
ATOM 1042 N N . ASP A 1 135 ? -7.791 -8.580 -7.207 1.00 93.00 135 ASP A N 1
ATOM 1043 C CA . ASP A 1 135 ? -8.179 -9.917 -6.771 1.00 93.00 135 ASP A CA 1
ATOM 1044 C C . ASP A 1 135 ? -7.679 -10.302 -5.358 1.00 93.00 135 ASP A C 1
ATOM 1046 O O . ASP A 1 135 ? -8.225 -11.244 -4.775 1.00 93.00 135 ASP A O 1
ATOM 1050 N N . GLY A 1 136 ? -6.712 -9.568 -4.795 1.00 94.00 136 GLY A N 1
ATOM 1051 C CA . GLY A 1 136 ? -6.087 -9.783 -3.486 1.00 94.00 136 GLY A CA 1
ATOM 1052 C C . GLY A 1 136 ? -5.018 -10.882 -3.443 1.00 94.00 136 GLY A C 1
ATOM 1053 O O . GLY A 1 136 ? -4.401 -11.116 -2.411 1.00 94.00 136 GLY A O 1
ATOM 1054 N N . ASN A 1 137 ? -4.743 -11.581 -4.541 1.00 94.06 137 ASN A N 1
ATOM 1055 C CA . ASN A 1 137 ? -3.853 -12.746 -4.487 1.00 94.06 137 ASN A CA 1
ATOM 1056 C C . ASN A 1 137 ? -2.363 -12.377 -4.500 1.00 94.06 137 ASN A C 1
ATOM 1058 O O . ASN A 1 137 ? -1.510 -13.219 -4.196 1.00 94.06 137 ASN A O 1
ATOM 1062 N N . ARG A 1 138 ? -2.034 -11.139 -4.878 1.00 95.38 138 ARG A N 1
ATOM 1063 C CA . ARG A 1 138 ? -0.661 -10.700 -5.114 1.00 95.38 138 ARG A CA 1
ATOM 1064 C C . ARG A 1 138 ? -0.423 -9.308 -4.534 1.00 95.38 138 ARG A C 1
ATOM 1066 O O . ARG A 1 138 ? -1.124 -8.360 -4.866 1.00 95.38 138 ARG A O 1
ATOM 1073 N N . LEU A 1 139 ? 0.617 -9.189 -3.715 1.00 97.00 139 LEU A N 1
ATOM 1074 C CA . LEU A 1 139 ? 1.200 -7.913 -3.310 1.00 97.00 139 LEU A CA 1
ATOM 1075 C C . LEU A 1 139 ? 2.314 -7.551 -4.294 1.00 97.00 139 LEU A C 1
ATOM 1077 O O . LEU A 1 139 ? 3.181 -8.380 -4.590 1.00 97.00 139 LEU A O 1
ATOM 1081 N N . VAL A 1 140 ? 2.306 -6.318 -4.785 1.00 97.06 140 VAL A N 1
ATOM 1082 C CA . VAL A 1 140 ? 3.318 -5.783 -5.696 1.00 97.06 140 VAL A CA 1
ATOM 1083 C C . VAL A 1 140 ? 4.005 -4.607 -5.017 1.00 97.06 140 VAL A C 1
ATOM 1085 O O . VAL A 1 140 ? 3.352 -3.632 -4.667 1.00 97.06 140 VAL A O 1
ATOM 1088 N N . ILE A 1 141 ? 5.320 -4.699 -4.824 1.00 97.38 141 ILE A N 1
ATOM 1089 C CA . ILE A 1 141 ? 6.144 -3.675 -4.172 1.00 97.38 141 ILE A CA 1
ATOM 1090 C C . ILE A 1 141 ? 7.058 -3.040 -5.217 1.00 97.38 141 ILE A C 1
ATOM 1092 O O . ILE A 1 141 ? 7.822 -3.743 -5.878 1.00 97.38 141 ILE A O 1
ATOM 1096 N N . ALA A 1 142 ? 7.006 -1.719 -5.354 1.00 97.06 142 ALA A N 1
ATOM 1097 C CA . ALA A 1 142 ? 7.900 -0.967 -6.221 1.00 97.06 142 ALA A CA 1
ATOM 1098 C C . ALA A 1 142 ? 9.220 -0.660 -5.509 1.00 97.06 142 ALA A C 1
ATOM 1100 O O . ALA A 1 142 ? 9.236 -0.046 -4.438 1.00 97.06 142 ALA A O 1
ATOM 1101 N N . ILE A 1 143 ? 10.327 -1.069 -6.126 1.00 96.00 143 ILE A N 1
ATOM 1102 C CA . ILE A 1 143 ? 11.689 -0.860 -5.637 1.00 96.00 143 ILE A CA 1
ATOM 1103 C C . ILE A 1 143 ? 12.530 -0.310 -6.788 1.00 96.00 143 ILE A C 1
ATOM 1105 O O . ILE A 1 143 ? 12.854 -1.028 -7.739 1.00 96.00 143 ILE A O 1
ATOM 1109 N N . GLY A 1 144 ? 12.884 0.975 -6.718 1.00 93.88 144 GLY A N 1
ATOM 1110 C CA . GLY A 1 144 ? 13.607 1.647 -7.801 1.00 93.88 144 GLY A CA 1
ATOM 1111 C C . GLY A 1 144 ? 12.835 1.587 -9.124 1.00 93.88 144 GLY A C 1
ATOM 1112 O O . GLY A 1 144 ? 11.767 2.177 -9.231 1.00 93.88 144 GLY A O 1
ATOM 1113 N N . SER A 1 145 ? 13.371 0.886 -10.130 1.00 94.12 145 SER A N 1
ATOM 1114 C CA . SER A 1 145 ? 12.707 0.667 -11.429 1.00 94.12 145 SER A CA 1
ATOM 1115 C C . SER A 1 145 ? 11.982 -0.674 -11.554 1.00 94.12 145 SER A C 1
ATOM 1117 O O . SER A 1 145 ? 11.504 -1.029 -12.628 1.00 94.12 145 SER A O 1
ATOM 1119 N N . THR A 1 146 ? 11.911 -1.449 -10.474 1.00 96.31 146 THR A N 1
ATOM 1120 C CA . THR A 1 146 ? 11.440 -2.834 -10.520 1.00 96.31 146 THR A CA 1
ATOM 1121 C C . THR A 1 146 ? 10.204 -3.056 -9.661 1.00 96.31 146 THR A C 1
ATOM 1123 O O . THR A 1 146 ? 10.053 -2.482 -8.584 1.00 96.31 146 THR A O 1
ATOM 1126 N N . LEU A 1 147 ? 9.316 -3.925 -10.135 1.00 96.62 147 LEU A N 1
ATOM 1127 C CA . LEU A 1 147 ? 8.165 -4.437 -9.405 1.00 96.62 147 LEU A CA 1
ATOM 1128 C C . LEU A 1 147 ? 8.509 -5.805 -8.829 1.00 96.62 147 LEU A C 1
ATOM 1130 O O . LEU A 1 147 ? 8.784 -6.748 -9.570 1.00 96.62 147 LEU A O 1
ATOM 1134 N N . HIS A 1 148 ? 8.457 -5.917 -7.508 1.00 96.38 148 HIS A N 1
ATOM 1135 C CA . HIS A 1 148 ? 8.646 -7.159 -6.776 1.00 96.38 148 HIS A CA 1
ATOM 1136 C C . HIS A 1 148 ? 7.290 -7.754 -6.432 1.00 96.38 148 HIS A C 1
ATOM 1138 O O . HIS A 1 148 ? 6.448 -7.096 -5.824 1.00 96.38 148 HIS A O 1
ATOM 1144 N N . SER A 1 149 ? 7.079 -9.010 -6.799 1.00 95.31 149 SER A N 1
ATOM 1145 C CA . SER A 1 149 ? 5.789 -9.661 -6.668 1.00 95.31 149 SER A CA 1
ATOM 1146 C C . SER A 1 149 ? 5.790 -10.767 -5.622 1.00 95.31 149 SER A C 1
ATOM 1148 O O . SER A 1 149 ? 6.617 -11.679 -5.670 1.00 95.31 149 SER A O 1
ATOM 1150 N N . TYR A 1 150 ? 4.807 -10.720 -4.723 1.00 95.75 150 TYR A N 1
ATOM 1151 C CA . TYR A 1 150 ? 4.624 -11.679 -3.640 1.00 95.75 150 TYR A CA 1
ATOM 1152 C C . TYR A 1 150 ? 3.211 -12.263 -3.671 1.00 95.75 150 TYR A C 1
ATOM 1154 O O . TYR A 1 150 ? 2.228 -11.533 -3.745 1.00 95.75 150 TYR A O 1
ATOM 1162 N N . ILE A 1 151 ? 3.113 -13.586 -3.608 1.00 95.19 151 ILE A N 1
ATOM 1163 C CA . ILE A 1 151 ? 1.862 -14.335 -3.549 1.00 95.19 151 ILE A CA 1
ATOM 1164 C C . ILE A 1 151 ? 1.411 -14.454 -2.101 1.00 95.19 151 ILE A C 1
ATOM 1166 O O . ILE A 1 151 ? 2.172 -14.880 -1.227 1.00 95.19 151 ILE A O 1
ATOM 1170 N N . TRP A 1 152 ? 0.160 -14.078 -1.877 1.00 94.25 152 TRP A N 1
ATOM 1171 C CA . TRP A 1 152 ? -0.498 -14.112 -0.585 1.00 94.25 152 TRP A CA 1
ATOM 1172 C C . TRP A 1 152 ? -1.070 -15.487 -0.266 1.00 94.25 152 TRP A C 1
ATOM 1174 O O . TRP A 1 152 ? -1.713 -16.123 -1.101 1.00 94.25 152 TRP A O 1
ATOM 1184 N N . ASN A 1 153 ? -0.882 -15.924 0.978 1.00 92.12 153 ASN A N 1
ATOM 1185 C CA . ASN A 1 153 ? -1.533 -17.107 1.516 1.00 92.12 153 ASN A CA 1
ATOM 1186 C C . ASN A 1 153 ? -2.167 -16.793 2.876 1.00 92.12 153 ASN A C 1
ATOM 1188 O O . ASN A 1 153 ? -1.493 -16.754 3.909 1.00 92.12 153 ASN A O 1
ATOM 1192 N N . ASN A 1 154 ? -3.490 -16.611 2.885 1.00 87.75 154 ASN A N 1
ATOM 1193 C CA . ASN A 1 154 ? -4.234 -16.328 4.113 1.00 87.75 154 ASN A CA 1
ATOM 1194 C C . ASN A 1 154 ? -4.266 -17.519 5.085 1.00 87.75 154 ASN A C 1
ATOM 1196 O O . ASN A 1 154 ? -4.302 -17.317 6.296 1.00 87.75 154 ASN A O 1
ATOM 1200 N N . THR A 1 155 ? -4.262 -18.754 4.577 1.00 89.19 155 THR A N 1
ATOM 1201 C CA . THR A 1 155 ? -4.344 -19.963 5.410 1.00 89.19 155 THR A CA 1
ATOM 1202 C C . THR A 1 155 ? -3.059 -20.167 6.201 1.00 89.19 155 THR A C 1
ATOM 1204 O O . THR A 1 155 ? -3.102 -20.445 7.394 1.00 89.19 155 THR A O 1
ATOM 1207 N N . GLN A 1 156 ? -1.909 -19.991 5.549 1.00 89.69 156 GLN A N 1
ATOM 1208 C CA . GLN A 1 156 ? -0.595 -20.134 6.184 1.00 89.69 156 GLN A CA 1
ATOM 1209 C C . GLN A 1 156 ? -0.108 -18.842 6.846 1.00 89.69 156 GLN A C 1
ATOM 1211 O O . GLN A 1 156 ? 0.861 -18.877 7.603 1.00 89.69 156 GLN A O 1
ATOM 1216 N N . LYS A 1 157 ? -0.794 -17.719 6.593 1.00 90.25 157 LYS A N 1
ATOM 1217 C CA . LYS A 1 157 ? -0.399 -16.376 7.028 1.00 90.25 157 LYS A CA 1
ATOM 1218 C C . LYS A 1 157 ? 1.000 -16.023 6.521 1.00 90.25 157 LYS A C 1
ATOM 1220 O O . LYS A 1 157 ? 1.874 -15.643 7.294 1.00 90.25 157 LYS A O 1
ATOM 1225 N N . THR A 1 158 ? 1.229 -16.201 5.221 1.00 91.50 158 THR A N 1
ATOM 1226 C CA . THR A 1 158 ? 2.536 -15.979 4.588 1.00 91.50 158 THR A CA 1
ATOM 1227 C C . THR A 1 158 ? 2.437 -15.155 3.308 1.00 91.50 158 THR A C 1
ATOM 1229 O O . THR A 1 158 ? 1.391 -15.076 2.660 1.00 91.50 158 THR A O 1
ATOM 1232 N N . LEU A 1 159 ? 3.566 -14.544 2.949 1.00 93.25 159 LEU A N 1
ATOM 1233 C CA . LEU A 1 159 ? 3.818 -13.921 1.655 1.00 93.25 159 LEU A CA 1
ATOM 1234 C C . LEU A 1 159 ? 5.103 -14.511 1.089 1.00 93.25 159 LEU A C 1
ATOM 1236 O O . LEU A 1 159 ? 6.152 -14.451 1.729 1.00 93.25 159 LEU A O 1
ATOM 1240 N N . HIS A 1 160 ? 5.018 -15.080 -0.106 1.00 93.12 160 HIS A N 1
ATOM 1241 C CA . HIS A 1 160 ? 6.161 -15.695 -0.775 1.00 93.12 160 HIS A CA 1
ATOM 1242 C C . HIS A 1 160 ? 6.423 -14.994 -2.095 1.00 93.12 160 HIS A C 1
ATOM 1244 O O . HIS A 1 160 ? 5.479 -14.682 -2.813 1.00 93.12 160 HIS A O 1
ATOM 1250 N N . ALA A 1 161 ? 7.689 -14.762 -2.440 1.00 93.75 161 ALA A N 1
ATOM 1251 C CA . ALA A 1 161 ? 8.030 -14.228 -3.756 1.00 93.75 161 ALA A CA 1
ATOM 1252 C C . ALA A 1 161 ? 7.416 -15.107 -4.859 1.00 93.75 161 ALA A C 1
ATOM 1254 O O . ALA A 1 161 ? 7.400 -16.335 -4.748 1.00 93.75 161 ALA A O 1
ATOM 1255 N N . CYS A 1 162 ? 6.882 -14.486 -5.909 1.00 91.69 162 CYS A N 1
ATOM 1256 C CA . CYS A 1 162 ? 6.255 -15.222 -6.996 1.00 91.69 162 CYS A CA 1
ATOM 1257 C C . CYS A 1 162 ? 7.281 -16.125 -7.693 1.00 91.69 162 CYS A C 1
ATOM 1259 O O . CYS A 1 162 ? 8.350 -15.674 -8.088 1.00 91.69 162 CYS A O 1
ATOM 1261 N N . ASN A 1 163 ? 6.945 -17.399 -7.896 1.00 89.75 163 ASN A N 1
ATOM 1262 C CA . ASN A 1 163 ? 7.852 -18.339 -8.565 1.00 89.75 163 ASN A CA 1
ATOM 1263 C C . ASN A 1 163 ? 8.114 -17.962 -10.030 1.00 89.75 163 ASN A C 1
ATOM 1265 O O . ASN A 1 163 ? 9.166 -18.279 -10.576 1.00 89.75 163 ASN A O 1
ATOM 1269 N N . PHE A 1 164 ? 7.149 -17.299 -10.668 1.00 87.25 164 PHE A N 1
ATOM 1270 C CA . PHE A 1 164 ? 7.244 -16.842 -12.045 1.00 87.25 164 PHE A CA 1
ATOM 1271 C C . PHE A 1 164 ? 7.349 -15.316 -12.071 1.00 87.25 164 PHE A C 1
ATOM 1273 O O . PHE A 1 164 ? 6.450 -14.636 -11.583 1.00 87.25 164 PHE A O 1
ATOM 1280 N N . CYS A 1 165 ? 8.434 -14.790 -12.648 1.00 87.50 165 CYS A N 1
ATOM 1281 C CA . CYS A 1 165 ? 8.719 -13.352 -12.708 1.00 87.50 165 CYS A CA 1
ATOM 1282 C C . CYS A 1 165 ? 8.550 -12.651 -11.332 1.00 87.50 165 CYS A C 1
ATOM 1284 O O . CYS A 1 165 ? 7.699 -11.774 -11.179 1.00 87.50 165 CYS A O 1
ATOM 1286 N N . PRO A 1 166 ? 9.337 -13.040 -10.303 1.00 91.88 166 PRO A N 1
ATOM 1287 C CA . PRO A 1 166 ? 9.290 -12.394 -8.986 1.00 91.88 166 PRO A CA 1
ATOM 1288 C C . PRO A 1 166 ? 9.672 -10.916 -9.035 1.00 91.88 166 PRO A C 1
ATOM 1290 O O . PRO A 1 166 ? 9.251 -10.158 -8.167 1.00 91.88 166 PRO A O 1
ATOM 1293 N N . ILE A 1 167 ? 10.495 -10.528 -10.010 1.00 94.31 167 ILE A N 1
ATOM 1294 C CA . ILE A 1 167 ? 10.981 -9.167 -10.213 1.00 94.31 167 ILE A CA 1
ATOM 1295 C C . ILE A 1 167 ? 10.776 -8.826 -11.688 1.00 94.31 167 ILE A C 1
ATOM 1297 O O . ILE A 1 167 ? 11.191 -9.592 -12.562 1.00 94.31 167 ILE A O 1
ATOM 1301 N N . PHE A 1 168 ? 10.134 -7.692 -11.953 1.00 94.56 168 PHE A N 1
ATOM 1302 C CA . PHE A 1 168 ? 9.871 -7.178 -13.292 1.00 94.56 168 PHE A CA 1
ATOM 1303 C C . PHE A 1 168 ? 10.380 -5.738 -13.412 1.00 94.56 168 PHE A C 1
ATOM 1305 O O . PHE A 1 168 ? 9.924 -4.868 -12.676 1.00 94.56 168 PHE A O 1
ATOM 1312 N N . ASP A 1 169 ? 11.321 -5.475 -14.318 1.00 94.88 169 ASP A N 1
ATOM 1313 C CA . ASP A 1 169 ? 11.849 -4.125 -14.558 1.00 94.88 169 ASP A CA 1
ATOM 1314 C C . ASP A 1 169 ? 10.950 -3.354 -15.531 1.00 94.88 169 ASP A C 1
ATOM 1316 O O . ASP A 1 169 ? 10.672 -3.822 -16.637 1.00 94.88 169 ASP A O 1
ATOM 1320 N N . VAL A 1 170 ? 10.500 -2.164 -15.126 1.00 94.00 170 VAL A N 1
ATOM 1321 C CA . VAL A 1 170 ? 9.663 -1.293 -15.967 1.00 94.00 170 VAL A CA 1
ATOM 1322 C C . VAL A 1 170 ? 10.490 -0.307 -16.803 1.00 94.00 170 VAL A C 1
ATOM 1324 O O . VAL A 1 170 ? 9.944 0.383 -17.670 1.00 94.00 170 VAL A O 1
ATOM 1327 N N . GLY A 1 171 ? 11.809 -0.246 -16.575 1.00 91.44 171 GLY A N 1
ATOM 1328 C CA . GLY A 1 171 ? 12.759 0.541 -17.365 1.00 91.44 171 GLY A CA 1
ATOM 1329 C C . GLY A 1 171 ? 12.856 2.025 -16.990 1.00 91.44 171 GLY A C 1
ATOM 1330 O O . GLY A 1 171 ? 13.400 2.814 -17.765 1.00 91.44 171 GLY A O 1
ATOM 1331 N N . GLY A 1 172 ? 12.333 2.423 -15.828 1.00 91.75 172 GLY A N 1
ATOM 1332 C CA . GLY A 1 172 ? 12.415 3.784 -15.284 1.00 91.75 172 GLY A CA 1
ATOM 1333 C C . GLY A 1 172 ? 12.091 3.809 -13.791 1.00 91.75 172 GLY A C 1
ATOM 1334 O O . GLY A 1 172 ? 11.453 2.883 -13.300 1.00 91.75 172 GLY A O 1
ATOM 1335 N N . HIS A 1 173 ? 12.542 4.836 -13.063 1.00 94.25 173 HIS A N 1
ATOM 1336 C CA . HIS A 1 173 ? 12.270 4.961 -11.625 1.00 94.25 173 HIS A CA 1
ATOM 1337 C C . HIS A 1 173 ? 10.760 5.044 -11.381 1.00 94.25 173 HIS A C 1
ATOM 1339 O O . HIS A 1 173 ? 10.099 5.881 -11.986 1.00 94.25 173 HIS A O 1
ATOM 1345 N N . ILE A 1 174 ? 10.205 4.167 -10.549 1.00 96.31 174 ILE A N 1
ATOM 1346 C CA . ILE A 1 174 ? 8.760 4.066 -10.330 1.00 96.31 174 ILE A CA 1
ATOM 1347 C C . ILE A 1 174 ? 8.310 5.141 -9.342 1.00 96.31 174 ILE A C 1
ATOM 1349 O O . ILE A 1 174 ? 8.851 5.226 -8.245 1.00 96.31 174 ILE A O 1
ATOM 1353 N N . CYS A 1 175 ? 7.298 5.931 -9.686 1.00 95.12 175 CYS A N 1
ATOM 1354 C CA . CYS A 1 175 ? 6.750 6.958 -8.797 1.00 95.12 175 CYS A CA 1
ATOM 1355 C C . CYS A 1 175 ? 5.551 6.434 -8.004 1.00 95.12 175 CYS A C 1
ATOM 1357 O O . CYS A 1 175 ? 5.551 6.497 -6.777 1.00 95.12 175 CYS A O 1
ATOM 1359 N N . ALA A 1 176 ? 4.565 5.878 -8.704 1.00 96.06 176 ALA A N 1
ATOM 1360 C CA . ALA A 1 176 ? 3.341 5.357 -8.116 1.00 96.06 176 ALA A CA 1
ATOM 1361 C C . ALA A 1 176 ? 2.974 4.007 -8.738 1.00 96.06 176 ALA A C 1
ATOM 1363 O O . ALA A 1 176 ? 3.303 3.722 -9.895 1.00 96.06 176 ALA A O 1
ATOM 1364 N N . VAL A 1 177 ? 2.282 3.181 -7.955 1.00 97.00 177 VAL A N 1
ATOM 1365 C CA . VAL A 1 177 ? 1.687 1.928 -8.415 1.00 97.00 177 VAL A CA 1
ATOM 1366 C C . VAL A 1 177 ? 0.303 1.811 -7.812 1.00 97.00 177 VAL A C 1
ATOM 1368 O O . VAL A 1 177 ? 0.168 1.899 -6.597 1.00 97.00 177 VAL A O 1
ATOM 1371 N N . GLU A 1 178 ? -0.693 1.549 -8.649 1.00 96.06 178 GLU A N 1
ATOM 1372 C CA . GLU A 1 178 ? -2.063 1.330 -8.203 1.00 96.06 178 GLU A CA 1
ATOM 1373 C C . GLU A 1 178 ? -2.683 0.080 -8.813 1.00 96.06 178 GLU A C 1
ATOM 1375 O O . GLU A 1 178 ? -2.331 -0.360 -9.917 1.00 96.06 178 GLU A O 1
ATOM 1380 N N . ALA A 1 179 ? -3.621 -0.497 -8.067 1.00 94.56 179 ALA A N 1
ATOM 1381 C CA . ALA A 1 179 ? -4.416 -1.620 -8.530 1.00 94.56 179 ALA A CA 1
ATOM 1382 C C . ALA A 1 179 ? -5.329 -1.184 -9.683 1.00 94.56 179 ALA A C 1
ATOM 1384 O O . ALA A 1 179 ? -5.885 -0.088 -9.680 1.00 94.56 179 ALA A O 1
ATOM 1385 N N . CYS A 1 180 ? -5.527 -2.067 -10.657 1.00 90.44 180 CYS A N 1
ATOM 1386 C CA . CYS A 1 180 ? -6.513 -1.877 -11.715 1.00 90.44 180 CYS A CA 1
ATOM 1387 C C . CYS A 1 180 ? -7.450 -3.095 -11.756 1.00 90.44 180 CYS A C 1
ATOM 1389 O O . CYS A 1 180 ? -7.941 -3.551 -10.721 1.00 90.44 180 CYS A O 1
ATOM 1391 N N . LEU A 1 181 ? -7.709 -3.649 -12.938 1.00 87.94 181 LEU A N 1
ATOM 1392 C CA . LEU A 1 181 ? -8.610 -4.783 -13.131 1.00 87.94 181 LEU A CA 1
ATOM 1393 C C . LEU A 1 181 ? -7.910 -6.118 -12.846 1.00 87.94 181 LEU A C 1
ATOM 1395 O O . LEU A 1 181 ? -6.827 -6.384 -13.360 1.00 87.94 181 LEU A O 1
ATOM 1399 N N . ASP A 1 182 ? -8.559 -6.971 -12.057 1.00 88.12 182 ASP A N 1
ATOM 1400 C CA . ASP A 1 182 ? -8.125 -8.314 -11.653 1.00 88.12 182 ASP A CA 1
ATOM 1401 C C . ASP A 1 182 ? -6.636 -8.438 -11.258 1.00 88.12 182 ASP A C 1
ATOM 1403 O O . ASP A 1 182 ? -6.245 -8.204 -10.113 1.00 88.12 182 ASP A O 1
ATOM 1407 N N . LEU A 1 183 ? -5.806 -8.853 -12.222 1.00 92.62 183 LEU A N 1
ATOM 1408 C CA . LEU A 1 183 ? -4.378 -9.162 -12.091 1.00 92.62 183 LEU A CA 1
ATOM 1409 C C . LEU A 1 183 ? -3.474 -8.020 -12.575 1.00 92.62 183 LEU A C 1
ATOM 1411 O O . LEU A 1 183 ? -2.268 -8.217 -12.760 1.00 92.62 183 LEU A O 1
ATOM 1415 N N . GLN A 1 184 ? -4.057 -6.859 -12.862 1.00 94.56 184 GLN A N 1
ATOM 1416 C CA . GLN A 1 184 ? -3.372 -5.722 -13.451 1.00 94.56 184 GLN A CA 1
ATOM 1417 C C . GLN A 1 184 ? -3.018 -4.680 -12.404 1.00 94.56 184 GLN A C 1
ATOM 1419 O O . GLN A 1 184 ? -3.798 -4.380 -11.497 1.00 94.56 184 GLN A O 1
ATOM 1424 N N . VAL A 1 185 ? -1.851 -4.081 -12.599 1.00 96.50 185 VAL A N 1
ATOM 1425 C CA . VAL A 1 185 ? -1.427 -2.879 -11.890 1.00 96.50 185 VAL A CA 1
ATOM 1426 C C . VAL A 1 185 ? -1.023 -1.822 -12.902 1.00 96.50 185 VAL A C 1
ATOM 1428 O O . VAL A 1 185 ? -0.509 -2.129 -13.982 1.00 96.50 185 VAL A O 1
ATOM 1431 N N . VAL A 1 186 ? -1.257 -0.570 -12.549 1.00 97.00 186 VAL A N 1
ATOM 1432 C CA . VAL A 1 186 ? -0.796 0.586 -13.307 1.00 97.00 186 VAL A CA 1
ATOM 1433 C C . VAL A 1 186 ? 0.403 1.167 -12.580 1.00 97.00 186 VAL A C 1
ATOM 1435 O O . VAL A 1 186 ? 0.399 1.289 -11.361 1.00 97.00 186 VAL A O 1
ATOM 1438 N N . VAL A 1 187 ? 1.440 1.498 -13.336 1.00 97.38 187 VAL A N 1
ATOM 1439 C CA . VAL A 1 187 ? 2.710 2.018 -12.841 1.00 97.38 187 VAL A CA 1
ATOM 1440 C C . VAL A 1 187 ? 2.987 3.336 -13.533 1.00 97.38 187 VAL A C 1
ATOM 1442 O O . VAL A 1 187 ? 2.813 3.446 -14.749 1.00 97.38 187 VAL A O 1
ATOM 1445 N N . THR A 1 188 ? 3.475 4.317 -12.785 1.00 97.19 188 THR A N 1
ATOM 1446 C CA . THR A 1 188 ? 4.038 5.532 -13.366 1.00 97.19 188 THR A CA 1
ATOM 1447 C C . THR A 1 188 ? 5.542 5.597 -13.153 1.00 97.19 188 THR A C 1
ATOM 1449 O O . THR A 1 188 ? 6.051 5.144 -12.127 1.00 97.19 188 THR A O 1
ATOM 1452 N N . THR A 1 189 ? 6.274 6.149 -14.123 1.00 96.50 189 THR A N 1
ATOM 1453 C CA . THR A 1 189 ? 7.724 6.363 -13.998 1.00 96.50 189 THR A CA 1
ATOM 1454 C C . THR A 1 189 ? 8.081 7.837 -13.952 1.00 96.50 189 THR A C 1
ATOM 1456 O O . THR A 1 189 ? 7.412 8.653 -14.579 1.00 96.50 189 THR A O 1
ATOM 1459 N N . GLU A 1 190 ? 9.189 8.162 -13.301 1.00 94.50 190 GLU A N 1
ATOM 1460 C CA . GLU A 1 190 ? 9.766 9.501 -13.283 1.00 94.50 190 GLU A CA 1
ATOM 1461 C C . GLU A 1 190 ? 10.240 9.913 -14.684 1.00 94.50 190 GLU A C 1
ATOM 1463 O O . GLU A 1 190 ? 10.608 9.073 -15.517 1.00 94.50 190 GLU A O 1
ATOM 1468 N N . LEU A 1 191 ? 10.235 11.219 -14.943 1.00 91.56 191 LEU A N 1
ATOM 1469 C CA . LEU A 1 191 ? 10.909 11.807 -16.093 1.00 91.56 191 LEU A CA 1
ATOM 1470 C C . LEU A 1 191 ? 12.436 11.654 -15.924 1.00 91.56 191 LEU A C 1
ATOM 1472 O O . LEU A 1 191 ? 12.972 12.115 -14.915 1.00 91.56 191 LEU A O 1
ATOM 1476 N N . PRO A 1 192 ? 13.168 11.064 -16.889 1.00 88.44 192 PRO A N 1
ATOM 1477 C CA . PRO A 1 192 ? 14.601 10.808 -16.745 1.00 88.44 192 PRO A CA 1
ATOM 1478 C C . PRO A 1 192 ? 15.428 12.089 -16.952 1.00 88.44 192 PRO A C 1
ATOM 1480 O O . PRO A 1 192 ? 16.017 12.316 -18.012 1.00 88.44 192 PRO A O 1
ATOM 1483 N N . LEU A 1 193 ? 15.448 12.963 -15.941 1.00 83.38 193 LEU A N 1
ATOM 1484 C CA . LEU A 1 193 ? 16.146 14.252 -15.994 1.00 83.38 193 LEU A CA 1
ATOM 1485 C C . LEU A 1 193 ? 17.651 14.102 -16.226 1.00 83.38 193 LEU A C 1
ATOM 1487 O O . LEU A 1 193 ? 18.247 14.930 -16.904 1.00 83.38 193 LEU A O 1
ATOM 1491 N N . ASP A 1 194 ? 18.266 13.046 -15.702 1.00 80.00 194 ASP A N 1
ATOM 1492 C CA . ASP A 1 194 ? 19.674 12.714 -15.920 1.00 80.00 194 ASP A CA 1
ATOM 1493 C C . ASP A 1 194 ? 19.994 12.525 -17.413 1.00 80.00 194 ASP A C 1
ATOM 1495 O O . ASP A 1 194 ? 20.993 13.047 -17.922 1.00 80.00 194 ASP A O 1
ATOM 1499 N N . LYS A 1 195 ? 19.100 11.855 -18.145 1.00 78.31 195 LYS A N 1
ATOM 1500 C CA . LYS A 1 195 ? 19.219 11.646 -19.595 1.00 78.31 195 LYS A CA 1
ATOM 1501 C C . LYS A 1 195 ? 18.943 12.930 -20.374 1.00 78.31 195 LYS A C 1
ATOM 1503 O O . LYS A 1 195 ? 19.688 13.271 -21.285 1.00 78.31 195 LYS A O 1
ATOM 1508 N N . ILE A 1 196 ? 17.925 13.693 -19.980 1.00 76.81 196 ILE A N 1
ATOM 1509 C CA . ILE A 1 196 ? 17.566 14.947 -20.662 1.00 76.81 196 ILE A CA 1
ATOM 1510 C C . ILE A 1 196 ? 18.661 16.009 -20.477 1.00 76.81 196 ILE A C 1
ATOM 1512 O O . ILE A 1 196 ? 19.044 16.698 -21.424 1.00 76.81 196 ILE A O 1
ATOM 1516 N N . CYS A 1 197 ? 19.195 16.153 -19.265 1.00 73.38 197 CYS A N 1
ATOM 1517 C CA . CYS A 1 197 ? 20.244 17.125 -18.966 1.00 73.38 197 CYS A CA 1
ATOM 1518 C C . CYS A 1 197 ? 21.576 16.763 -19.636 1.00 73.38 197 CYS A C 1
ATOM 1520 O O . CYS A 1 197 ? 22.269 17.659 -20.114 1.00 73.38 197 CYS A O 1
ATOM 1522 N N . SER A 1 198 ? 21.918 15.473 -19.731 1.00 66.00 198 SER A N 1
ATOM 1523 C CA . SER A 1 198 ? 23.122 15.034 -20.452 1.00 66.00 198 SER A CA 1
ATOM 1524 C C . SER A 1 198 ? 23.019 15.252 -21.967 1.00 66.00 198 SER A C 1
ATOM 1526 O O . SER A 1 198 ? 23.998 15.675 -22.578 1.00 66.00 198 SER A O 1
ATOM 1528 N N . LEU A 1 199 ? 21.836 15.080 -22.568 1.00 61.00 199 LEU A N 1
ATOM 1529 C CA . LEU A 1 199 ? 21.598 15.395 -23.985 1.00 61.00 199 LEU A CA 1
ATOM 1530 C C . LEU A 1 199 ? 21.759 16.896 -24.294 1.00 61.00 199 LEU A C 1
ATOM 1532 O O . LEU A 1 199 ? 22.305 17.265 -25.333 1.00 61.00 199 LEU A O 1
ATOM 1536 N N . ASN A 1 200 ? 21.351 17.776 -23.374 1.00 56.91 200 ASN A N 1
ATOM 1537 C CA . ASN A 1 200 ? 21.494 19.227 -23.544 1.00 56.91 200 ASN A CA 1
ATOM 1538 C C . ASN A 1 200 ? 22.942 19.728 -23.389 1.00 56.91 200 ASN A C 1
ATOM 1540 O O . ASN A 1 200 ? 23.277 20.778 -23.936 1.00 56.91 200 ASN A O 1
ATOM 1544 N N . ALA A 1 201 ? 23.813 18.983 -22.700 1.00 55.22 201 ALA A N 1
ATOM 1545 C CA . ALA A 1 201 ? 25.228 19.338 -22.578 1.00 55.22 201 ALA A CA 1
ATOM 1546 C C . ALA A 1 201 ? 25.988 19.222 -23.916 1.00 55.22 201 ALA A C 1
ATOM 1548 O O . ALA A 1 201 ? 26.965 19.937 -24.121 1.00 55.22 201 ALA A O 1
ATOM 1549 N N . GLY A 1 202 ? 25.525 18.369 -24.840 1.00 48.62 202 GLY A N 1
ATOM 1550 C CA . GLY A 1 202 ? 26.105 18.226 -26.183 1.00 48.62 202 GLY A CA 1
ATOM 1551 C C . GLY A 1 202 ? 25.637 19.282 -27.192 1.00 48.62 202 GLY A C 1
ATOM 1552 O O . GLY A 1 202 ? 26.368 19.598 -28.123 1.00 48.62 202 GLY A O 1
ATOM 1553 N N . LEU A 1 203 ? 24.449 19.865 -26.995 1.00 52.84 203 LEU A N 1
ATOM 1554 C CA . LEU A 1 203 ? 23.886 20.904 -27.874 1.00 52.84 203 LEU A CA 1
ATOM 1555 C C . LEU A 1 203 ? 24.349 22.324 -27.511 1.00 52.84 203 LEU A C 1
ATOM 1557 O O . LEU A 1 203 ? 24.215 23.239 -28.317 1.00 52.84 203 LEU A O 1
ATOM 1561 N N . ALA A 1 204 ? 24.900 22.523 -26.312 1.00 47.78 204 ALA A N 1
ATOM 1562 C CA . ALA A 1 204 ? 25.367 23.827 -25.838 1.00 47.78 204 ALA A CA 1
ATOM 1563 C C . ALA A 1 204 ? 26.701 24.290 -26.464 1.00 47.78 204 ALA A C 1
ATOM 1565 O O . ALA A 1 204 ? 27.158 25.388 -26.153 1.00 47.78 204 ALA A O 1
ATOM 1566 N N . PHE A 1 205 ? 27.322 23.483 -27.332 1.00 46.00 205 PHE A N 1
ATOM 1567 C CA . PHE A 1 205 ? 28.612 23.801 -27.957 1.00 46.00 205 PHE A CA 1
ATOM 1568 C C . PHE A 1 205 ? 28.540 24.194 -29.434 1.00 46.00 205 PHE A C 1
ATOM 1570 O O . PHE A 1 205 ? 29.572 24.555 -29.993 1.00 46.00 205 PHE A O 1
ATOM 1577 N N . ASP A 1 206 ? 27.359 24.213 -30.055 1.00 44.31 206 ASP A N 1
ATOM 1578 C CA . ASP A 1 206 ? 27.224 24.688 -31.436 1.00 44.31 206 ASP A CA 1
ATOM 1579 C C . ASP A 1 206 ? 26.921 26.196 -31.460 1.00 44.31 206 ASP A C 1
ATOM 1581 O O . ASP A 1 206 ? 25.847 26.666 -31.838 1.00 44.31 206 ASP A O 1
ATOM 1585 N N . VAL A 1 207 ? 27.887 26.982 -30.975 1.00 44.78 207 VAL A N 1
ATOM 1586 C CA . VAL A 1 207 ? 27.915 28.430 -31.201 1.00 44.78 207 VAL A CA 1
ATOM 1587 C C . VAL A 1 207 ? 28.401 28.640 -32.630 1.00 44.78 207 VAL A C 1
ATOM 1589 O O . VAL A 1 207 ? 29.595 28.578 -32.917 1.00 44.78 207 VAL A O 1
ATOM 1592 N N . THR A 1 208 ? 27.463 28.886 -33.543 1.00 38.97 208 THR A N 1
ATOM 1593 C CA . THR A 1 208 ? 27.766 29.382 -34.889 1.00 38.97 208 THR A CA 1
ATOM 1594 C C . THR A 1 208 ? 28.582 30.675 -34.753 1.00 38.97 208 THR A C 1
ATOM 1596 O O . THR A 1 208 ? 28.123 31.589 -34.062 1.00 38.97 208 THR A O 1
ATOM 1599 N N . PRO A 1 209 ? 29.779 30.802 -35.358 1.00 33.94 209 PRO A N 1
ATOM 1600 C CA . PRO A 1 209 ? 30.568 32.011 -35.197 1.00 33.94 209 PRO A CA 1
ATOM 1601 C C . PRO A 1 209 ? 29.873 33.141 -35.955 1.00 33.94 209 PRO A C 1
ATOM 1603 O O .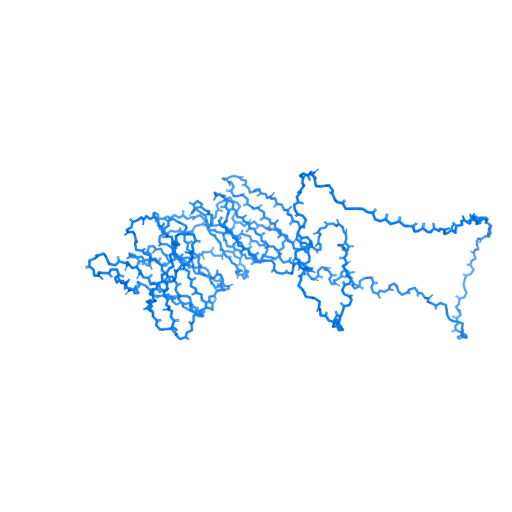 PRO A 1 209 ? 29.809 33.152 -37.185 1.00 33.94 209 PRO A O 1
ATOM 1606 N N . ILE A 1 210 ? 29.323 34.087 -35.198 1.00 35.25 210 ILE A N 1
ATOM 1607 C CA . ILE A 1 210 ? 28.872 35.371 -35.718 1.00 35.25 210 ILE A CA 1
ATOM 1608 C C . ILE A 1 210 ? 30.114 36.089 -36.247 1.00 35.25 210 ILE A C 1
ATOM 1610 O O . ILE A 1 210 ? 31.099 36.289 -35.540 1.00 35.25 210 ILE A O 1
ATOM 1614 N N . SER A 1 211 ? 30.058 36.412 -37.534 1.00 38.78 211 SER A N 1
ATOM 1615 C CA . SER A 1 211 ? 31.022 37.243 -38.235 1.00 38.78 211 SER A CA 1
ATOM 1616 C C . SER A 1 211 ? 31.104 38.614 -37.566 1.00 38.78 211 SER A C 1
ATOM 1618 O O . SER A 1 211 ? 30.168 39.400 -37.672 1.00 38.78 211 SER A O 1
ATOM 1620 N N . GLU A 1 212 ? 32.234 38.912 -36.925 1.00 34.62 212 GLU A N 1
ATOM 1621 C CA . GLU A 1 212 ? 32.649 40.283 -36.640 1.00 34.62 212 GLU A CA 1
ATOM 1622 C C . GLU A 1 212 ? 34.120 40.480 -37.025 1.00 34.62 212 GLU A C 1
ATOM 1624 O O . GLU A 1 212 ? 35.030 39.741 -36.654 1.00 34.62 212 GLU A O 1
ATOM 1629 N N . THR A 1 213 ? 34.306 41.482 -37.870 1.00 36.34 213 THR A N 1
ATOM 1630 C CA . THR A 1 213 ? 35.535 41.982 -38.471 1.00 36.34 213 THR A CA 1
ATOM 1631 C C . THR A 1 213 ? 36.509 42.505 -37.406 1.00 36.34 213 THR A C 1
ATOM 1633 O O . THR A 1 213 ? 36.155 43.426 -36.678 1.00 36.34 213 THR A O 1
ATOM 1636 N N . GLY A 1 214 ? 37.761 42.021 -37.359 1.00 29.64 214 GLY A N 1
ATOM 1637 C CA . GLY A 1 214 ? 38.818 42.701 -36.587 1.00 29.64 214 GLY A CA 1
ATOM 1638 C C . GLY A 1 214 ? 40.052 41.879 -36.181 1.00 29.64 214 GLY A C 1
ATOM 1639 O O . GLY A 1 214 ? 40.072 41.268 -35.126 1.00 29.64 214 GLY A O 1
ATOM 1640 N N . SER A 1 215 ? 41.109 41.972 -36.997 1.00 28.03 215 SER A N 1
ATOM 1641 C CA . SER A 1 215 ? 42.551 41.878 -36.670 1.00 28.03 215 SER A CA 1
ATOM 1642 C C . SER A 1 215 ? 43.181 40.632 -35.991 1.00 28.03 215 SER A C 1
ATOM 1644 O O . SER A 1 215 ? 43.108 40.455 -34.783 1.00 28.03 215 SER A O 1
ATOM 1646 N N . LEU A 1 216 ? 44.032 39.977 -36.804 1.00 29.48 216 LEU A N 1
ATOM 1647 C CA . LEU A 1 216 ? 45.460 39.638 -36.591 1.00 29.48 216 LEU A CA 1
ATOM 1648 C C . LEU A 1 216 ? 45.898 38.384 -35.783 1.00 29.48 216 LEU A C 1
ATOM 1650 O O . LEU A 1 216 ? 45.805 38.345 -34.564 1.00 29.48 216 LEU A O 1
ATOM 1654 N N . ILE A 1 217 ? 46.621 37.509 -36.526 1.00 29.66 217 ILE A N 1
ATOM 1655 C CA . ILE A 1 217 ? 47.739 36.604 -36.134 1.00 29.66 217 ILE A CA 1
ATOM 1656 C C . ILE A 1 217 ? 47.275 35.273 -35.480 1.00 29.66 217 ILE A C 1
ATOM 1658 O O . ILE A 1 217 ? 46.627 35.291 -34.451 1.00 29.66 217 ILE A O 1
ATOM 1662 N N . SER A 1 218 ? 47.523 34.045 -35.966 1.00 28.42 218 SER A N 1
ATOM 1663 C CA . SER A 1 218 ? 48.554 33.460 -36.844 1.00 28.42 218 SER A CA 1
ATOM 1664 C C . SER A 1 218 ? 47.998 32.226 -37.578 1.00 28.42 218 SER A C 1
ATOM 1666 O O . SER A 1 218 ? 47.269 31.436 -36.983 1.00 28.42 218 SER A O 1
ATOM 1668 N N . GLN A 1 219 ? 48.410 32.003 -38.828 1.00 30.39 219 GLN A N 1
ATOM 1669 C CA . GLN A 1 219 ? 48.326 30.693 -39.493 1.00 30.39 219 GLN A CA 1
ATOM 1670 C C . GLN A 1 219 ? 49.518 29.807 -39.083 1.00 30.39 219 GLN A C 1
ATOM 1672 O O . GLN A 1 219 ? 50.574 30.330 -38.719 1.00 30.39 219 GLN A O 1
ATOM 1677 N N . PRO A 1 220 ? 49.411 28.482 -39.271 1.00 28.62 220 PRO A N 1
ATOM 1678 C CA . PRO A 1 220 ? 50.332 27.876 -40.224 1.00 28.62 220 PRO A CA 1
ATOM 1679 C C . PRO A 1 220 ? 49.613 27.119 -41.346 1.00 28.62 220 PRO A C 1
ATOM 1681 O O . PRO A 1 220 ? 48.685 26.341 -41.150 1.00 28.62 220 PRO A O 1
ATOM 1684 N N . MET A 1 221 ? 50.110 27.422 -42.538 1.00 25.58 221 MET A N 1
ATOM 1685 C CA . MET A 1 221 ? 49.792 26.918 -43.864 1.00 25.58 221 MET A CA 1
ATOM 1686 C C . MET A 1 221 ? 50.214 25.449 -44.035 1.00 25.58 221 MET A C 1
ATOM 1688 O O . MET A 1 221 ? 51.357 25.109 -43.746 1.00 25.58 221 MET A O 1
ATOM 1692 N N . MET A 1 222 ? 49.335 24.625 -44.610 1.00 27.08 222 MET A N 1
ATOM 1693 C CA . MET A 1 222 ? 49.706 23.544 -45.530 1.00 27.08 222 MET A CA 1
ATOM 1694 C C . MET A 1 222 ? 48.624 23.421 -46.618 1.00 27.08 222 MET A C 1
ATOM 1696 O O . MET A 1 222 ? 47.446 23.220 -46.340 1.00 27.08 222 MET A O 1
ATOM 1700 N N . LEU A 1 223 ? 49.104 23.644 -47.840 1.00 29.97 223 LEU A N 1
ATOM 1701 C CA . LEU A 1 223 ? 48.547 23.543 -49.199 1.00 29.97 223 LEU A CA 1
ATOM 1702 C C . LEU A 1 223 ? 47.751 22.233 -49.404 1.00 29.97 223 LEU A C 1
ATOM 1704 O O . LEU A 1 223 ? 48.040 21.261 -48.718 1.00 29.97 223 LEU A O 1
ATOM 1708 N N . SER A 1 224 ? 46.815 22.006 -50.330 1.00 28.88 224 SER A N 1
ATOM 1709 C CA . SER A 1 224 ? 46.259 22.594 -51.574 1.00 28.88 224 SER A CA 1
ATOM 1710 C C . SER A 1 224 ? 45.349 21.465 -52.122 1.00 28.88 224 SER A C 1
ATOM 1712 O O . SER A 1 224 ? 45.620 20.309 -51.813 1.00 28.88 224 SER A O 1
ATOM 1714 N N . ALA A 1 225 ? 44.349 21.574 -52.982 1.00 27.28 225 ALA A N 1
ATOM 1715 C CA . ALA A 1 225 ? 43.590 22.597 -53.679 1.00 27.28 225 ALA A CA 1
ATOM 1716 C C . ALA A 1 225 ? 42.406 21.810 -54.288 1.00 27.28 225 ALA A C 1
ATOM 1718 O O . ALA A 1 225 ? 42.600 20.659 -54.681 1.00 27.28 225 ALA A O 1
ATOM 1719 N N . ASP A 1 226 ? 41.220 22.403 -54.395 1.00 25.47 226 ASP A N 1
ATOM 1720 C CA . ASP A 1 226 ? 40.295 22.012 -55.461 1.00 25.47 226 ASP A CA 1
ATOM 1721 C C . ASP A 1 226 ? 39.553 23.250 -55.967 1.00 25.47 226 ASP A C 1
ATOM 1723 O O . ASP A 1 226 ? 39.105 24.102 -55.192 1.00 25.47 226 ASP A O 1
ATOM 1727 N N . GLU A 1 227 ? 39.538 23.381 -57.286 1.00 31.12 227 GLU A N 1
ATOM 1728 C CA . GLU A 1 227 ? 39.077 24.538 -58.033 1.00 31.12 227 GLU A CA 1
ATOM 1729 C C . GLU A 1 227 ? 37.602 24.379 -58.423 1.00 31.12 227 GLU A C 1
ATOM 1731 O O . GLU A 1 227 ? 37.233 23.551 -59.242 1.00 31.12 227 GLU A O 1
ATOM 1736 N N . THR A 1 228 ? 36.809 25.345 -57.965 1.00 28.42 228 THR A N 1
ATOM 1737 C CA . THR A 1 228 ? 35.855 26.123 -58.773 1.00 28.42 228 THR A CA 1
ATOM 1738 C C . THR A 1 228 ? 34.550 25.518 -59.331 1.00 28.42 228 THR A C 1
ATOM 1740 O O . THR A 1 228 ? 34.483 24.464 -59.947 1.00 28.42 228 THR A O 1
ATOM 1743 N N . HIS A 1 229 ? 33.547 26.407 -59.255 1.00 26.73 229 HIS A N 1
ATOM 1744 C CA . HIS A 1 229 ? 32.344 26.555 -60.082 1.00 26.73 229 HIS A CA 1
ATOM 1745 C C . HIS A 1 229 ? 31.122 25.685 -59.749 1.00 26.73 229 HIS A C 1
ATOM 1747 O O . HIS A 1 229 ? 31.119 24.476 -59.923 1.00 26.73 229 HIS A O 1
ATOM 1753 N N . SER A 1 230 ? 29.992 26.347 -59.456 1.00 27.03 230 SER A N 1
ATOM 1754 C CA . SER A 1 230 ? 28.914 26.529 -60.452 1.00 27.03 230 SER A CA 1
ATOM 1755 C C . SER A 1 230 ? 27.534 26.732 -59.798 1.00 27.03 230 SER A C 1
ATOM 1757 O O . SER A 1 230 ? 27.048 25.835 -59.124 1.00 27.03 230 SER A O 1
ATOM 1759 N N . MET A 1 231 ? 26.927 27.898 -60.086 1.00 30.14 231 MET A N 1
ATOM 1760 C CA . MET A 1 231 ? 25.488 28.168 -60.328 1.00 30.14 231 MET A CA 1
ATOM 1761 C C . MET A 1 231 ? 24.435 27.820 -59.257 1.00 30.14 231 MET A C 1
ATOM 1763 O O . MET A 1 231 ? 24.530 26.850 -58.529 1.00 30.14 231 MET A O 1
ATOM 1767 N N . ASP A 1 232 ? 23.295 28.491 -59.133 1.00 27.06 232 ASP A N 1
ATOM 1768 C CA . ASP A 1 232 ? 22.736 29.766 -59.590 1.00 27.06 232 ASP A CA 1
ATOM 1769 C C . ASP A 1 232 ? 21.430 29.892 -58.778 1.00 27.06 232 ASP A C 1
ATOM 1771 O O . ASP A 1 232 ? 20.707 28.912 -58.565 1.00 27.06 232 ASP A O 1
ATOM 1775 N N . SER A 1 233 ? 21.153 31.077 -58.246 1.00 27.56 233 SER A N 1
ATOM 1776 C CA . SER A 1 233 ? 20.025 31.327 -57.348 1.00 27.56 233 SER A CA 1
ATOM 1777 C C . SER A 1 233 ? 18.739 31.563 -58.143 1.00 27.56 233 SER A C 1
ATOM 1779 O O . SER A 1 233 ? 18.690 32.444 -59.007 1.00 27.56 233 SER A O 1
ATOM 1781 N N . ARG A 1 234 ? 17.654 30.851 -57.807 1.00 30.77 234 ARG A N 1
ATOM 1782 C CA . ARG A 1 234 ? 16.311 31.130 -58.341 1.00 30.77 234 ARG A CA 1
ATOM 1783 C C . ARG A 1 234 ? 15.535 32.094 -57.433 1.00 30.77 234 ARG A C 1
ATOM 1785 O O . ARG A 1 234 ? 15.560 32.001 -56.213 1.00 30.77 234 ARG A O 1
ATOM 1792 N N . ARG A 1 235 ? 14.867 33.037 -58.098 1.00 35.50 235 ARG A N 1
ATOM 1793 C CA . ARG A 1 235 ? 14.184 34.257 -57.631 1.00 35.50 235 ARG A CA 1
ATOM 1794 C C . ARG A 1 235 ? 12.769 34.042 -57.043 1.00 35.50 235 ARG A C 1
ATOM 1796 O O . ARG A 1 235 ? 12.047 33.227 -57.601 1.00 35.50 235 ARG A O 1
ATOM 1803 N N . LYS A 1 236 ? 12.377 34.977 -56.139 1.00 30.47 236 LYS A N 1
ATOM 1804 C CA . LYS A 1 236 ? 11.062 35.692 -55.955 1.00 30.47 236 LYS A CA 1
ATOM 1805 C C . LYS A 1 236 ? 9.818 34.844 -55.565 1.00 30.47 236 LYS A C 1
ATOM 1807 O O . LYS A 1 236 ? 9.752 33.695 -55.954 1.00 30.47 236 LYS A O 1
ATOM 1812 N N . SER A 1 237 ? 8.774 35.290 -54.841 1.00 26.98 237 SER A N 1
ATOM 1813 C CA . SER A 1 237 ? 8.181 36.601 -54.448 1.00 26.98 237 SER A CA 1
ATOM 1814 C C . SER A 1 237 ? 7.260 36.428 -53.202 1.00 26.98 237 SER A C 1
ATOM 1816 O O . SER A 1 237 ? 6.712 35.346 -53.038 1.00 26.98 237 SER A O 1
ATOM 1818 N N . VAL A 1 238 ? 7.198 37.355 -52.229 1.00 31.44 238 VAL A N 1
ATOM 1819 C CA . VAL A 1 238 ? 6.218 38.460 -51.958 1.00 31.44 238 VAL A CA 1
ATOM 1820 C C . VAL A 1 238 ? 4.733 38.086 -51.705 1.00 31.44 238 VAL A C 1
ATOM 1822 O O . VAL A 1 238 ? 4.030 37.687 -52.626 1.00 31.44 238 VAL A O 1
ATOM 1825 N N . ASP A 1 239 ? 4.331 38.311 -50.440 1.00 29.45 239 ASP A N 1
ATOM 1826 C CA . ASP A 1 239 ? 3.072 38.743 -49.777 1.00 29.45 239 ASP A CA 1
ATOM 1827 C C . ASP A 1 239 ? 1.712 38.836 -50.506 1.00 29.45 239 ASP A C 1
ATOM 1829 O O . ASP A 1 239 ? 1.624 39.381 -51.603 1.00 29.45 239 ASP A O 1
ATOM 1833 N N . SER A 1 240 ? 0.617 38.501 -49.779 1.00 30.03 240 SER A N 1
ATOM 1834 C CA . SER A 1 240 ? -0.414 39.480 -49.322 1.00 30.03 240 SER A CA 1
ATOM 1835 C C . SER A 1 240 ? -1.752 38.875 -48.793 1.00 30.03 240 SER A C 1
ATOM 1837 O O . SER A 1 240 ? -2.406 38.093 -49.472 1.00 30.03 240 SER A O 1
ATOM 1839 N N . SER A 1 241 ? -2.192 39.391 -47.624 1.00 28.55 241 SER A N 1
ATOM 1840 C CA . SER A 1 241 ? -3.556 39.818 -47.171 1.00 28.55 241 SER A CA 1
ATOM 1841 C C . SER A 1 241 ? -4.764 38.881 -46.864 1.00 28.55 241 SER A C 1
ATOM 1843 O O . SER A 1 241 ? -5.401 38.355 -47.765 1.00 28.55 241 SER A O 1
ATOM 1845 N N . ARG A 1 242 ? -5.173 38.908 -45.571 1.00 30.95 242 ARG A N 1
ATOM 1846 C CA . ARG A 1 242 ? -6.485 39.243 -44.909 1.00 30.95 242 ARG A CA 1
ATOM 1847 C C . ARG A 1 242 ? -7.877 38.759 -45.415 1.00 30.95 242 ARG A C 1
ATOM 1849 O O . ARG A 1 242 ? -8.279 39.106 -46.517 1.00 30.95 242 ARG A O 1
ATOM 1856 N N . SER A 1 243 ? -8.692 38.274 -44.447 1.00 26.70 243 SER A N 1
ATOM 1857 C CA . SER A 1 243 ? -10.094 38.655 -44.032 1.00 26.70 243 SER A CA 1
ATOM 1858 C C . SER A 1 243 ? -10.999 37.419 -43.753 1.00 26.70 243 SER A C 1
ATOM 1860 O O . SER A 1 243 ? -10.940 36.472 -44.520 1.00 26.70 243 SER A O 1
ATOM 1862 N N . LEU A 1 244 ? -11.563 37.206 -42.544 1.00 27.45 244 LEU A N 1
ATOM 1863 C CA . LEU A 1 244 ? -12.826 37.658 -41.885 1.00 27.45 244 LEU A CA 1
ATOM 1864 C C . LEU A 1 244 ? -13.888 36.520 -41.750 1.00 27.45 244 LEU A C 1
ATOM 1866 O O . LEU A 1 244 ? -14.358 36.008 -42.752 1.00 27.45 244 LEU A O 1
ATOM 1870 N N . THR A 1 245 ? -14.243 36.215 -40.486 1.00 28.86 245 THR A N 1
ATOM 1871 C CA . THR A 1 245 ? -15.544 35.791 -39.883 1.00 28.86 245 THR A CA 1
ATOM 1872 C C . THR A 1 245 ? -16.369 34.598 -40.420 1.00 28.86 245 THR A C 1
ATOM 1874 O O . THR A 1 245 ? -16.863 34.675 -41.532 1.00 28.86 245 THR A O 1
ATOM 1877 N N . GLU A 1 246 ? -16.646 33.592 -39.562 1.00 29.39 246 GLU A N 1
ATOM 1878 C CA . GLU A 1 246 ? -17.979 32.993 -39.248 1.00 29.39 246 GLU A CA 1
ATOM 1879 C C . GLU A 1 246 ? -17.863 31.813 -38.233 1.00 29.39 246 GLU A C 1
ATOM 1881 O O . GLU A 1 246 ? -16.865 31.098 -38.202 1.00 29.39 246 GLU A O 1
ATOM 1886 N N . GLU A 1 247 ? -18.873 31.648 -37.370 1.00 29.34 247 GLU A N 1
ATOM 1887 C CA . GLU A 1 247 ? -19.041 30.672 -36.259 1.00 29.34 247 GLU A CA 1
ATOM 1888 C C . GLU A 1 247 ? -20.308 29.801 -36.520 1.00 29.34 247 GLU A C 1
ATOM 1890 O O . GLU A 1 247 ? -21.097 30.163 -37.392 1.00 29.34 247 GLU A O 1
ATOM 1895 N N . PRO A 1 248 ? -20.641 28.750 -35.735 1.00 42.78 248 PRO A N 1
ATOM 1896 C CA . PRO A 1 248 ? -19.990 27.447 -35.617 1.00 42.78 248 PRO A CA 1
ATOM 1897 C C . PRO A 1 248 ? -20.943 26.289 -36.033 1.00 42.78 248 PRO A C 1
ATOM 1899 O O . PRO A 1 248 ? -22.151 26.325 -35.800 1.00 42.78 248 PRO A O 1
ATOM 1902 N N . THR A 1 249 ? -20.415 2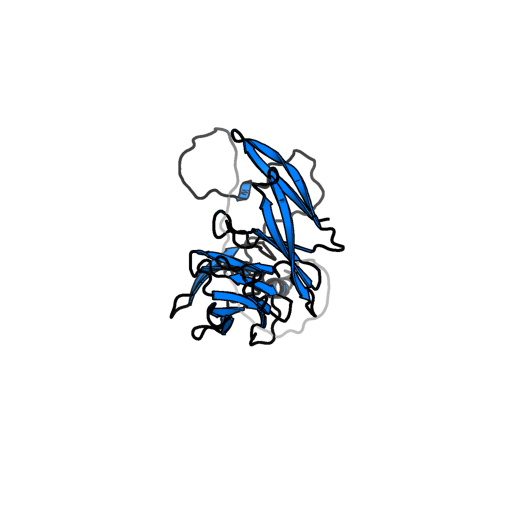5.179 -36.551 1.00 26.89 249 THR A N 1
ATOM 1903 C CA . THR A 1 249 ? -21.177 23.918 -36.681 1.00 26.89 249 THR A CA 1
ATOM 1904 C C . THR A 1 249 ? -20.469 22.798 -35.937 1.00 26.89 249 THR A C 1
ATOM 1906 O O . THR A 1 249 ? -19.408 22.331 -36.344 1.00 26.89 249 THR A O 1
ATOM 1909 N N . PHE A 1 250 ? -21.079 22.358 -34.837 1.00 35.97 250 PHE A N 1
ATOM 1910 C CA . PHE A 1 250 ? -20.710 21.144 -34.117 1.00 35.97 250 PHE A CA 1
ATOM 1911 C C . PHE A 1 250 ? -21.256 19.918 -34.849 1.00 35.97 250 PHE A C 1
ATOM 1913 O O . PHE A 1 250 ? -22.463 19.843 -35.069 1.00 35.97 250 PHE A O 1
ATOM 1920 N N . SER A 1 251 ? -20.385 18.953 -35.165 1.00 28.86 251 SER A N 1
ATOM 1921 C CA . SER A 1 251 ? -20.606 17.499 -35.021 1.00 28.86 251 SER A CA 1
ATOM 1922 C C . SER A 1 251 ? -19.437 16.717 -35.629 1.00 28.86 251 SER A C 1
ATOM 1924 O O . SER A 1 251 ? -19.321 16.647 -36.846 1.00 28.86 251 SER A O 1
ATOM 1926 N N . SER A 1 252 ? -18.598 16.097 -34.792 1.00 32.47 252 SER A N 1
ATOM 1927 C CA . SER A 1 252 ? -17.974 14.787 -35.057 1.00 32.47 252 SER A CA 1
ATOM 1928 C C . SER A 1 252 ? -17.094 14.374 -33.875 1.00 32.47 252 SER A C 1
ATOM 1930 O O . SER A 1 252 ? -16.188 15.093 -33.466 1.00 32.47 252 SER A O 1
ATOM 1932 N N . SER A 1 253 ? -17.383 13.188 -33.352 1.00 49.09 253 SER A N 1
ATOM 1933 C CA . SER A 1 253 ? -16.686 12.460 -32.295 1.00 49.09 253 SER A CA 1
ATOM 1934 C C . SER A 1 253 ? -15.167 12.361 -32.498 1.00 49.09 253 SER A C 1
ATOM 1936 O O . SER A 1 253 ? -14.706 11.839 -33.513 1.00 49.09 253 SER A O 1
ATOM 1938 N N . GLY A 1 254 ? -14.407 12.774 -31.485 1.00 39.38 254 GLY A N 1
ATOM 1939 C CA . GLY A 1 254 ? -12.961 12.592 -31.354 1.00 39.38 254 GLY A CA 1
ATOM 1940 C C . GLY A 1 254 ? -12.550 12.716 -29.879 1.00 39.38 254 GLY A C 1
ATOM 1941 O O . GLY A 1 254 ? -13.346 13.216 -29.079 1.00 39.38 254 GLY A O 1
ATOM 1942 N N . PRO A 1 255 ? -11.361 12.223 -29.484 1.00 38.81 255 PRO A N 1
ATOM 1943 C CA . PRO A 1 255 ? -10.924 12.249 -28.092 1.00 38.81 255 PRO A CA 1
ATOM 1944 C C . PRO A 1 255 ? -10.846 13.700 -27.616 1.00 38.81 255 PRO A C 1
ATOM 1946 O O . PRO A 1 255 ? -10.277 14.551 -28.297 1.00 38.81 255 PRO A O 1
ATOM 1949 N N . VAL A 1 256 ? -11.453 13.981 -26.463 1.00 45.03 256 VAL A N 1
ATOM 1950 C CA . VAL A 1 256 ? -11.511 15.327 -25.885 1.00 45.03 256 VAL A CA 1
ATOM 1951 C C . VAL A 1 256 ? -10.084 15.840 -25.675 1.00 45.03 256 VAL A C 1
ATOM 1953 O O . VAL A 1 256 ? -9.323 15.271 -24.892 1.00 45.03 256 VAL A O 1
ATOM 1956 N N . ASP A 1 257 ? -9.713 16.902 -26.394 1.00 46.84 257 ASP A N 1
ATOM 1957 C CA . ASP A 1 257 ? -8.405 17.542 -26.268 1.00 46.84 257 ASP A CA 1
ATOM 1958 C C . ASP A 1 257 ? -8.360 18.358 -24.968 1.00 46.84 257 ASP A C 1
ATOM 1960 O O . ASP A 1 257 ? -8.856 19.483 -24.879 1.00 46.84 257 ASP A O 1
ATOM 1964 N N . LEU A 1 258 ? -7.767 17.770 -23.927 1.00 45.81 258 LEU A N 1
ATOM 1965 C CA . LEU A 1 258 ? -7.631 18.383 -22.602 1.00 45.81 258 LEU A CA 1
ATOM 1966 C C . LEU A 1 258 ? -6.654 19.578 -22.585 1.00 45.81 258 LEU A C 1
ATOM 1968 O O . LEU A 1 258 ? -6.498 20.223 -21.547 1.00 45.81 258 LEU A O 1
ATOM 1972 N N . LYS A 1 259 ? -6.012 19.926 -23.714 1.00 46.19 259 LYS A N 1
ATOM 1973 C CA . LYS A 1 259 ? -5.051 21.043 -23.814 1.00 46.19 259 LYS A CA 1
ATOM 1974 C C . LYS A 1 259 ? -5.645 22.421 -23.511 1.00 46.19 259 LYS A C 1
ATOM 1976 O O . LYS A 1 259 ? -4.882 23.349 -23.257 1.00 46.19 259 LYS A O 1
ATOM 1981 N N . HIS A 1 260 ? -6.969 22.565 -23.508 1.00 41.31 260 HIS A N 1
ATOM 1982 C CA . HIS A 1 260 ? -7.637 23.853 -23.291 1.00 41.31 260 HIS A CA 1
ATOM 1983 C C . HIS A 1 260 ? -8.210 24.055 -21.878 1.00 41.31 260 HIS A C 1
ATOM 1985 O O . HIS A 1 260 ? -8.731 25.129 -21.586 1.00 41.31 260 HIS A O 1
ATOM 1991 N N . ILE A 1 261 ? -8.082 23.081 -20.967 1.00 45.44 261 ILE A N 1
ATOM 1992 C CA . ILE A 1 261 ? -8.706 23.167 -19.629 1.00 45.44 261 ILE A CA 1
ATOM 1993 C C . ILE A 1 261 ? -7.990 24.160 -18.695 1.00 45.44 261 ILE A C 1
ATOM 1995 O O . ILE A 1 261 ? -8.602 24.683 -17.768 1.00 45.44 261 ILE A O 1
ATOM 1999 N N . LEU A 1 262 ? -6.727 24.509 -18.959 1.00 46.16 262 LEU A N 1
ATOM 2000 C CA . LEU A 1 262 ? -5.947 25.386 -18.072 1.00 46.16 262 LEU A CA 1
ATOM 2001 C C . LEU A 1 262 ? -5.951 26.879 -18.447 1.00 46.16 262 LEU A C 1
ATOM 2003 O O . LEU A 1 262 ? -5.291 27.662 -17.771 1.00 46.16 262 LEU A O 1
ATOM 2007 N N . ALA A 1 263 ? -6.683 27.309 -19.480 1.00 41.91 263 ALA A N 1
ATOM 2008 C CA . ALA A 1 263 ? -6.516 28.662 -20.032 1.00 41.91 263 ALA A CA 1
ATOM 2009 C C . ALA A 1 263 ? -7.702 29.628 -19.846 1.00 41.91 263 ALA A C 1
ATOM 2011 O O . ALA A 1 263 ? -7.647 30.738 -20.365 1.00 41.91 263 ALA A O 1
ATOM 2012 N N . ASN A 1 264 ? -8.747 29.268 -19.092 1.00 37.31 264 ASN A N 1
ATOM 2013 C CA . ASN A 1 264 ? -9.936 30.126 -18.944 1.00 37.31 264 ASN A CA 1
ATOM 2014 C C . ASN A 1 264 ? -10.136 30.714 -17.539 1.00 37.31 264 ASN A C 1
ATOM 2016 O O . ASN A 1 264 ? -11.261 31.039 -17.160 1.00 37.31 264 ASN A O 1
ATOM 2020 N N . HIS A 1 265 ? -9.061 30.921 -16.771 1.00 42.94 265 HIS A N 1
ATOM 2021 C CA . HIS A 1 265 ? -9.138 31.709 -15.541 1.00 42.94 265 HIS A CA 1
ATOM 2022 C C . HIS A 1 265 ? -8.456 33.077 -15.693 1.00 42.94 265 HIS A C 1
ATOM 2024 O O . HIS A 1 265 ? -7.239 33.196 -15.672 1.00 42.94 265 HIS A O 1
ATOM 2030 N N . ARG A 1 266 ? -9.318 34.102 -15.729 1.00 40.12 266 ARG A N 1
ATOM 2031 C CA . ARG A 1 266 ? -9.086 35.526 -15.424 1.00 40.12 266 ARG A CA 1
ATOM 2032 C C . ARG A 1 266 ? -8.280 36.387 -16.413 1.00 40.12 266 ARG A C 1
ATOM 2034 O O . ARG A 1 266 ? -7.079 36.259 -16.589 1.00 40.12 266 ARG A O 1
ATOM 2041 N N . LYS A 1 267 ? -8.984 37.419 -16.899 1.00 45.91 267 LYS A N 1
ATOM 2042 C CA . LYS A 1 267 ? -8.458 38.718 -17.344 1.00 45.91 267 LYS A CA 1
ATOM 2043 C C . LYS A 1 267 ? -7.675 39.396 -16.204 1.00 45.91 267 LYS A C 1
ATOM 2045 O O . LYS A 1 267 ? -8.246 40.185 -15.454 1.00 45.91 267 LYS A O 1
ATOM 2050 N N . SER A 1 268 ? -6.396 39.089 -16.055 1.00 42.25 268 SER A N 1
ATOM 2051 C CA . SER A 1 268 ? -5.471 39.880 -15.236 1.00 42.25 268 SER A CA 1
ATOM 2052 C C . SER A 1 268 ? -4.142 40.033 -15.966 1.00 42.25 268 SER A C 1
ATOM 2054 O O . SER A 1 268 ? -3.698 39.087 -16.611 1.00 42.25 268 SER A O 1
ATOM 2056 N N . ASP A 1 269 ? -3.584 41.243 -15.880 1.00 40.03 269 ASP A N 1
ATOM 2057 C CA . ASP A 1 269 ? -2.362 41.733 -16.530 1.00 40.03 269 ASP A CA 1
ATOM 2058 C C . ASP A 1 269 ? -1.199 40.725 -16.584 1.00 40.03 269 ASP A C 1
ATOM 2060 O O . ASP A 1 269 ? -1.042 39.911 -15.667 1.00 40.03 269 ASP A O 1
ATOM 2064 N N . PRO A 1 270 ? -0.343 40.797 -17.624 1.00 43.25 270 PRO A N 1
ATOM 2065 C CA . PRO A 1 270 ? 0.743 39.850 -17.817 1.00 43.25 270 PRO A CA 1
ATOM 2066 C C . PRO A 1 270 ? 1.807 40.037 -16.729 1.00 43.25 270 PRO A C 1
ATOM 2068 O O . PRO A 1 270 ? 2.496 41.055 -16.665 1.00 43.25 270 PRO A O 1
ATOM 2071 N N . SER A 1 271 ? 1.956 39.037 -15.863 1.00 41.38 271 SER A N 1
ATOM 2072 C CA . SER A 1 271 ? 3.097 38.940 -14.954 1.00 41.38 271 SER A CA 1
ATOM 2073 C C . SER A 1 271 ? 4.380 38.649 -15.754 1.00 41.38 271 SER A C 1
ATOM 2075 O O . SER A 1 271 ? 4.325 37.961 -16.775 1.00 41.38 271 SER A O 1
ATOM 2077 N N . PRO A 1 272 ? 5.562 39.123 -15.313 1.00 44.56 272 PRO A N 1
ATOM 2078 C CA . PRO A 1 272 ? 6.824 38.970 -16.042 1.00 44.56 272 PRO A CA 1
ATOM 2079 C C . PRO A 1 272 ? 7.434 37.574 -15.832 1.00 44.56 272 PRO A C 1
ATOM 2081 O O . PRO A 1 272 ? 8.651 37.412 -15.747 1.00 44.56 272 PRO A O 1
ATOM 2084 N N . LEU A 1 273 ? 6.593 36.549 -15.696 1.00 42.12 273 LEU A N 1
ATOM 2085 C CA . LEU A 1 273 ? 7.028 35.176 -15.514 1.00 42.12 273 LEU A CA 1
ATOM 2086 C C . LEU A 1 273 ? 7.057 34.482 -16.873 1.00 42.12 273 LEU A C 1
ATOM 2088 O O . LEU A 1 273 ? 6.067 33.922 -17.321 1.00 42.12 273 LEU A O 1
ATOM 2092 N N . ILE A 1 274 ? 8.253 34.526 -17.465 1.00 46.84 274 ILE A N 1
ATOM 2093 C CA . ILE A 1 274 ? 8.853 33.469 -18.282 1.00 46.84 274 ILE A CA 1
ATOM 2094 C C . ILE A 1 274 ? 8.015 33.078 -19.509 1.00 46.84 274 ILE A C 1
ATOM 2096 O O . ILE A 1 274 ? 7.054 32.317 -19.430 1.00 46.84 274 ILE A O 1
ATOM 2100 N N . HIS A 1 275 ? 8.477 33.507 -20.686 1.00 38.19 275 HIS A N 1
ATOM 2101 C CA . HIS A 1 275 ? 8.131 32.893 -21.967 1.00 38.19 275 HIS A CA 1
ATOM 2102 C C . HIS A 1 275 ? 8.561 31.414 -21.979 1.00 38.19 275 HIS A C 1
ATOM 2104 O O . HIS A 1 275 ? 9.590 31.054 -22.548 1.00 38.19 275 HIS A O 1
ATOM 2110 N N . LEU A 1 276 ? 7.790 30.537 -21.334 1.00 39.72 276 LEU A N 1
ATOM 2111 C CA . LEU A 1 276 ? 7.913 29.097 -21.498 1.00 39.72 276 LEU A CA 1
ATOM 2112 C C . LEU A 1 276 ? 7.366 28.759 -22.884 1.00 39.72 276 LEU A C 1
ATOM 2114 O O . LEU A 1 276 ? 6.178 28.493 -23.062 1.00 39.72 276 LEU A O 1
ATOM 2118 N N . GLN A 1 277 ? 8.236 28.804 -23.893 1.00 41.62 277 GLN A N 1
ATOM 2119 C CA . GLN A 1 277 ? 7.950 28.130 -25.151 1.00 41.62 277 GLN A CA 1
ATOM 2120 C C . GLN A 1 277 ? 7.798 26.637 -24.861 1.00 41.62 277 GLN A C 1
ATOM 2122 O O . GLN A 1 277 ? 8.680 26.002 -24.280 1.00 41.62 277 GLN A O 1
ATOM 2127 N N . ARG A 1 278 ? 6.661 26.078 -25.277 1.00 45.75 278 ARG A N 1
ATOM 2128 C CA . ARG A 1 278 ? 6.433 24.636 -25.340 1.00 45.75 278 ARG A CA 1
ATOM 2129 C C . ARG A 1 278 ? 7.526 24.032 -26.223 1.00 45.75 278 ARG A C 1
ATOM 2131 O O . ARG A 1 278 ? 7.499 24.202 -27.436 1.00 45.75 278 ARG A O 1
ATOM 2138 N N . ARG A 1 279 ? 8.510 23.376 -25.609 1.00 47.16 279 ARG A N 1
ATOM 2139 C CA . ARG A 1 279 ? 9.543 22.633 -26.330 1.00 47.16 279 ARG A CA 1
ATOM 2140 C C . ARG A 1 279 ? 8.966 21.257 -26.626 1.00 47.16 279 ARG A C 1
ATOM 2142 O O . ARG A 1 279 ? 8.826 20.438 -25.719 1.00 47.16 279 ARG A O 1
ATOM 2149 N N . ASP A 1 280 ? 8.540 21.048 -27.866 1.00 45.75 280 ASP A N 1
ATOM 2150 C CA . ASP A 1 280 ? 8.103 19.730 -28.313 1.00 45.75 280 ASP A CA 1
ATOM 2151 C C . ASP A 1 280 ? 9.256 18.724 -28.150 1.00 45.75 280 ASP A C 1
ATOM 2153 O O . ASP A 1 280 ? 10.431 19.082 -28.247 1.00 45.75 280 ASP A O 1
ATOM 2157 N N . CYS A 1 281 ? 8.900 17.487 -27.795 1.00 49.75 281 CYS A N 1
ATOM 2158 C CA . CYS A 1 281 ? 9.785 16.411 -27.343 1.00 49.75 281 CYS A CA 1
ATOM 2159 C C . CYS A 1 281 ? 11.125 16.370 -28.106 1.00 49.75 281 CYS A C 1
ATOM 2161 O O . CYS A 1 281 ? 11.139 16.093 -29.303 1.00 49.75 281 CYS A O 1
ATOM 2163 N N . LEU A 1 282 ? 12.237 16.595 -27.395 1.00 51.50 282 LEU A N 1
ATOM 2164 C CA . LEU A 1 282 ? 13.582 16.815 -27.953 1.00 51.50 282 LEU A CA 1
ATOM 2165 C C . LEU A 1 282 ? 14.087 15.709 -28.896 1.00 51.50 282 LEU A C 1
ATOM 2167 O O . LEU A 1 282 ? 14.916 15.992 -29.755 1.00 51.50 282 LEU A O 1
ATOM 2171 N N . THR A 1 283 ? 13.597 14.473 -28.774 1.00 52.19 283 THR A N 1
ATOM 2172 C CA . THR A 1 283 ? 14.068 13.344 -29.596 1.00 52.19 283 THR A CA 1
ATOM 2173 C C . THR A 1 283 ? 12.988 12.651 -30.428 1.00 52.19 283 THR A C 1
ATOM 2175 O O . THR A 1 283 ? 13.308 11.716 -31.156 1.00 52.19 283 THR A O 1
ATOM 2178 N N . GLY A 1 284 ? 11.704 13.018 -30.302 1.00 51.62 284 GLY A N 1
ATOM 2179 C CA . GLY A 1 284 ? 10.585 12.300 -30.947 1.00 51.62 284 GLY A CA 1
ATOM 2180 C C . GLY A 1 284 ? 10.460 10.799 -30.597 1.00 51.62 284 GLY A C 1
ATOM 2181 O O . GLY A 1 284 ? 9.548 10.133 -31.075 1.00 51.62 284 GLY A O 1
ATOM 2182 N N . SER A 1 285 ? 11.351 10.267 -29.751 1.00 57.12 285 SER A N 1
ATOM 2183 C CA . SER A 1 285 ? 11.543 8.835 -29.484 1.00 57.12 285 SER A CA 1
ATOM 2184 C C . SER A 1 285 ? 10.796 8.324 -28.245 1.00 57.12 285 SER A C 1
ATOM 2186 O O . SER A 1 285 ? 10.799 7.130 -27.962 1.00 57.12 285 SER A O 1
ATOM 2188 N N . GLY A 1 286 ? 10.178 9.225 -27.471 1.00 60.75 286 GLY A N 1
ATOM 2189 C CA . GLY A 1 286 ? 9.518 8.905 -26.199 1.00 60.75 286 GLY A CA 1
ATOM 2190 C C . GLY A 1 286 ? 10.473 8.627 -25.029 1.00 60.75 286 GLY A C 1
ATOM 2191 O O . GLY A 1 286 ? 10.010 8.478 -23.901 1.00 60.75 286 GLY A O 1
ATOM 2192 N N . HIS A 1 287 ? 11.794 8.605 -25.250 1.00 63.84 287 HIS A N 1
ATOM 2193 C CA . HIS A 1 287 ? 12.793 8.374 -24.196 1.00 63.84 287 HIS A CA 1
ATOM 2194 C C . HIS A 1 287 ? 12.951 9.539 -23.202 1.00 63.84 287 HIS A C 1
ATOM 2196 O O . HIS A 1 287 ? 13.483 9.330 -22.113 1.00 63.84 287 HIS A O 1
ATOM 2202 N N . ASP A 1 288 ? 12.412 10.714 -23.534 1.00 76.75 288 ASP A N 1
ATOM 2203 C CA . ASP A 1 288 ? 12.468 11.939 -22.723 1.00 76.75 288 ASP A CA 1
ATOM 2204 C C . ASP A 1 288 ? 11.145 12.205 -21.988 1.00 76.75 288 ASP A C 1
ATOM 2206 O O . ASP A 1 288 ? 10.760 13.351 -21.766 1.00 76.75 288 ASP A O 1
ATOM 2210 N N . SER A 1 289 ? 10.367 11.162 -21.701 1.00 87.12 289 SER A N 1
ATOM 2211 C CA . SER A 1 289 ? 9.054 11.273 -21.058 1.00 87.12 289 SER A CA 1
ATOM 2212 C C . SER A 1 289 ? 8.971 10.393 -19.818 1.00 87.12 289 SER A C 1
ATOM 2214 O O . SER A 1 289 ? 9.628 9.353 -19.730 1.00 87.12 289 SER A O 1
ATOM 2216 N N . SER A 1 290 ? 8.133 10.798 -18.866 1.00 92.56 290 SER A N 1
ATOM 2217 C CA . SER A 1 290 ? 7.584 9.857 -17.896 1.00 92.56 290 SER A CA 1
ATOM 2218 C C . SER A 1 290 ? 6.622 8.906 -18.612 1.00 92.56 290 SER A C 1
ATOM 2220 O O . SER A 1 290 ? 6.248 9.124 -19.769 1.00 92.56 290 SER A O 1
AT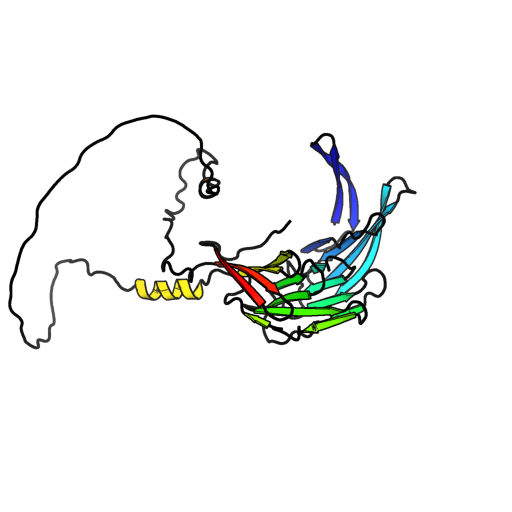OM 2222 N N . HIS A 1 291 ? 6.247 7.806 -17.968 1.00 95.00 291 HIS A N 1
ATOM 2223 C CA . HIS A 1 291 ? 5.417 6.786 -18.604 1.00 95.00 291 HIS A CA 1
ATOM 2224 C C . HIS A 1 291 ? 4.291 6.325 -17.698 1.00 95.00 291 HIS A C 1
ATOM 2226 O O . HIS A 1 291 ? 4.488 6.196 -16.495 1.00 95.00 291 HIS A O 1
ATOM 2232 N N . LEU A 1 292 ? 3.149 6.019 -18.313 1.00 96.31 292 LEU A N 1
ATOM 2233 C CA . LEU A 1 292 ? 2.092 5.193 -17.750 1.00 96.31 292 LEU A CA 1
ATOM 2234 C C . LEU A 1 292 ? 2.260 3.779 -18.300 1.00 96.31 292 LEU A C 1
ATOM 2236 O O . LEU A 1 292 ? 2.285 3.583 -19.519 1.00 96.31 292 LEU A O 1
ATOM 2240 N N . ILE A 1 293 ? 2.387 2.794 -17.422 1.00 96.69 293 ILE A N 1
ATOM 2241 C CA . ILE A 1 293 ? 2.636 1.406 -17.796 1.00 96.69 293 ILE A CA 1
ATOM 2242 C C . ILE A 1 293 ? 1.581 0.533 -17.128 1.00 96.69 293 ILE A C 1
ATOM 2244 O O . ILE A 1 293 ? 1.528 0.433 -15.908 1.00 96.69 293 ILE A O 1
ATOM 2248 N N . LEU A 1 294 ? 0.754 -0.128 -17.930 1.00 96.69 294 LEU A N 1
ATOM 2249 C CA . LEU A 1 294 ? -0.116 -1.199 -17.464 1.00 96.69 294 LEU A CA 1
ATOM 2250 C C . LEU A 1 294 ? 0.690 -2.494 -17.452 1.00 96.69 294 LEU A C 1
ATOM 2252 O O . LEU A 1 294 ? 1.217 -2.892 -18.492 1.00 96.69 294 LEU A O 1
ATOM 2256 N N . VAL A 1 295 ? 0.758 -3.158 -16.305 1.00 96.81 295 VAL A N 1
ATOM 2257 C CA . VAL A 1 295 ? 1.431 -4.446 -16.124 1.00 96.81 295 VAL A CA 1
ATOM 2258 C C . VAL A 1 295 ? 0.386 -5.488 -15.748 1.00 96.81 295 VAL A C 1
ATOM 2260 O O . VAL A 1 295 ? -0.341 -5.318 -14.774 1.00 96.81 295 VAL A O 1
ATOM 2263 N N . THR A 1 296 ? 0.300 -6.569 -16.521 1.00 95.62 296 THR A N 1
ATOM 2264 C CA . THR A 1 296 ? -0.636 -7.676 -16.279 1.00 95.62 296 THR A CA 1
ATOM 2265 C C . THR A 1 296 ? 0.135 -8.906 -15.823 1.00 95.62 296 THR A C 1
ATOM 2267 O O . THR A 1 296 ? 0.981 -9.416 -16.561 1.00 95.62 296 THR A O 1
ATOM 2270 N N . PHE A 1 297 ? -0.169 -9.399 -14.621 1.00 92.50 297 PHE A N 1
ATOM 2271 C CA . PHE A 1 297 ? 0.475 -10.580 -14.046 1.00 92.50 297 PHE A CA 1
ATOM 2272 C C . PHE A 1 297 ? -0.332 -11.851 -14.318 1.00 92.50 297 PHE A C 1
ATOM 2274 O O . PHE A 1 297 ? -1.071 -12.334 -13.456 1.00 92.50 297 PHE A O 1
ATOM 2281 N N . GLU A 1 298 ? -0.174 -12.438 -15.499 1.00 88.00 298 GLU A N 1
ATOM 2282 C CA . GLU A 1 298 ? -0.772 -13.741 -15.784 1.00 88.00 298 GLU A CA 1
ATOM 2283 C C . GLU A 1 298 ? 0.032 -14.872 -15.126 1.00 88.00 298 GLU A C 1
ATOM 2285 O O . GLU A 1 298 ? 1.165 -14.710 -14.671 1.00 88.00 298 GLU A O 1
ATOM 2290 N N . ARG A 1 299 ? -0.549 -16.075 -15.073 1.00 81.25 299 ARG A N 1
ATOM 2291 C CA . ARG A 1 299 ? 0.066 -17.221 -14.375 1.00 81.25 299 ARG A CA 1
ATOM 2292 C C . ARG A 1 299 ? 1.442 -17.617 -14.918 1.00 81.25 299 ARG A C 1
ATOM 2294 O O . ARG A 1 299 ? 2.224 -18.213 -14.184 1.00 81.25 299 ARG A O 1
ATOM 2301 N N . LYS A 1 300 ? 1.698 -17.370 -16.205 1.00 85.19 300 LYS A N 1
ATOM 2302 C CA . LYS A 1 300 ? 2.902 -17.827 -16.919 1.00 85.19 300 LYS A CA 1
ATOM 2303 C C . LYS A 1 300 ? 3.550 -16.755 -17.791 1.00 85.19 300 LYS A C 1
ATOM 2305 O O . LYS A 1 300 ? 4.518 -17.063 -18.476 1.00 85.19 300 LYS A O 1
ATOM 2310 N N . VAL A 1 301 ? 2.996 -15.546 -17.826 1.00 87.75 301 VAL A N 1
ATOM 2311 C CA . VAL A 1 301 ? 3.501 -14.435 -18.637 1.00 87.75 301 VAL A CA 1
ATOM 2312 C C . VAL A 1 301 ? 3.218 -13.133 -17.895 1.00 87.75 301 VAL A C 1
ATOM 2314 O O . VAL A 1 301 ? 2.166 -12.982 -17.281 1.00 87.75 301 VAL A O 1
ATOM 2317 N N . THR A 1 302 ? 4.154 -12.192 -17.966 1.00 92.19 302 THR A N 1
ATOM 2318 C CA . THR A 1 302 ? 3.911 -10.799 -17.582 1.00 92.19 302 THR A CA 1
ATOM 2319 C C . THR A 1 302 ? 3.830 -9.988 -18.866 1.00 92.19 302 THR A C 1
ATOM 2321 O O . THR A 1 302 ? 4.789 -9.976 -19.637 1.00 92.19 302 THR A O 1
ATOM 2324 N N . THR A 1 303 ? 2.691 -9.349 -19.129 1.00 93.75 303 THR A N 1
ATOM 2325 C CA . THR A 1 303 ? 2.510 -8.500 -20.317 1.00 93.75 303 THR A CA 1
ATOM 2326 C C . THR A 1 303 ? 2.434 -7.037 -19.916 1.00 93.75 303 THR A C 1
ATOM 2328 O O . THR A 1 303 ? 1.980 -6.705 -18.818 1.00 93.75 303 THR A O 1
ATOM 2331 N N . THR A 1 304 ? 2.890 -6.148 -20.800 1.00 95.56 304 THR A N 1
ATOM 2332 C CA . THR A 1 304 ? 2.871 -4.707 -20.544 1.00 95.56 304 THR A CA 1
ATOM 2333 C C . THR A 1 304 ? 2.318 -3.907 -21.709 1.00 95.56 304 THR A C 1
ATOM 2335 O O . THR A 1 304 ? 2.445 -4.281 -22.875 1.00 95.56 304 THR A O 1
ATOM 2338 N N . ARG A 1 305 ? 1.693 -2.776 -21.382 1.00 94.81 305 ARG A N 1
ATOM 2339 C CA . ARG A 1 305 ? 1.325 -1.720 -22.332 1.00 94.81 305 ARG A CA 1
ATOM 2340 C C . ARG A 1 305 ? 1.831 -0.399 -21.784 1.00 94.81 305 ARG A C 1
ATOM 2342 O O . ARG A 1 305 ? 1.671 -0.136 -20.598 1.00 94.81 305 ARG A O 1
ATOM 2349 N N . LYS A 1 306 ? 2.451 0.416 -22.631 1.00 94.75 306 LYS A N 1
ATOM 2350 C CA . LYS A 1 306 ? 3.181 1.615 -22.216 1.00 94.75 306 LYS A CA 1
ATOM 2351 C C . LYS A 1 306 ? 2.746 2.815 -23.043 1.00 94.75 306 LYS A C 1
ATOM 2353 O O . LYS A 1 306 ? 2.665 2.718 -24.264 1.00 94.75 306 LYS A O 1
ATOM 2358 N N . VAL A 1 307 ? 2.495 3.933 -22.370 1.00 94.00 307 VAL A N 1
ATOM 2359 C CA . VAL A 1 307 ? 2.164 5.227 -22.976 1.00 94.00 307 VAL A CA 1
ATOM 2360 C C . VAL A 1 307 ? 3.058 6.298 -22.358 1.00 94.00 307 VAL A C 1
ATOM 2362 O O . VAL A 1 307 ? 3.293 6.295 -21.150 1.00 94.00 307 VAL A O 1
ATOM 2365 N N . SER A 1 308 ? 3.584 7.201 -23.181 1.00 92.62 308 SER A N 1
ATOM 2366 C CA . SER A 1 308 ? 4.401 8.325 -22.718 1.00 92.62 308 SER A CA 1
ATOM 2367 C C . SER A 1 308 ? 3.528 9.452 -22.165 1.00 92.62 308 SER A C 1
ATOM 2369 O O . SER A 1 308 ? 2.515 9.818 -22.758 1.00 92.62 308 SER A O 1
ATOM 2371 N N . ILE A 1 309 ? 3.958 10.020 -21.043 1.00 90.38 309 ILE A N 1
ATOM 2372 C CA . ILE A 1 309 ? 3.377 11.189 -20.392 1.00 90.38 309 ILE A CA 1
ATOM 2373 C C . ILE A 1 309 ? 4.398 12.332 -20.529 1.00 90.38 309 ILE A C 1
ATOM 2375 O O . ILE A 1 309 ? 5.402 12.369 -19.818 1.00 90.38 309 ILE A O 1
ATOM 2379 N N . PRO A 1 310 ? 4.219 13.264 -21.474 1.00 84.88 310 PRO A N 1
ATOM 2380 C CA . PRO A 1 310 ? 5.178 14.344 -21.655 1.00 84.88 310 PRO A CA 1
ATOM 2381 C C . PRO A 1 310 ? 5.042 15.397 -20.545 1.00 84.88 310 PRO A C 1
ATOM 2383 O O . PRO A 1 310 ? 3.938 15.778 -20.163 1.00 84.88 310 PRO A O 1
ATOM 2386 N N . GLY A 1 311 ? 6.176 15.916 -20.068 1.00 82.69 311 GLY A N 1
ATOM 2387 C CA . GLY A 1 311 ? 6.223 17.121 -19.230 1.00 82.69 311 GLY A CA 1
ATOM 2388 C C . GLY A 1 311 ? 5.835 16.951 -17.756 1.00 82.69 311 GLY A C 1
ATOM 2389 O O . GLY A 1 311 ? 5.817 17.946 -17.037 1.00 82.69 311 GLY A O 1
ATOM 2390 N N . ILE A 1 312 ? 5.562 15.729 -17.283 1.00 89.06 312 ILE A N 1
ATOM 2391 C CA . ILE A 1 312 ? 5.304 15.458 -15.860 1.00 89.06 312 ILE A CA 1
ATOM 2392 C C . ILE A 1 312 ? 6.538 14.809 -15.235 1.00 89.06 312 ILE A C 1
ATOM 2394 O O . ILE A 1 312 ? 6.937 13.726 -15.655 1.00 89.06 312 ILE A O 1
ATOM 2398 N N . LEU A 1 313 ? 7.130 15.466 -14.231 1.00 89.88 313 LEU A N 1
ATOM 2399 C CA . LEU A 1 313 ? 8.347 14.994 -13.563 1.00 89.88 313 LEU A CA 1
ATOM 2400 C C . LEU A 1 313 ? 8.088 13.753 -12.696 1.00 89.88 313 LEU A C 1
ATOM 2402 O O . LEU A 1 313 ? 8.687 12.711 -12.937 1.00 89.88 313 LEU A O 1
ATOM 2406 N N . VAL A 1 314 ? 7.170 13.865 -11.732 1.00 92.81 314 VAL A N 1
ATOM 2407 C CA . VAL A 1 314 ? 6.793 12.791 -10.796 1.00 92.81 314 VAL A CA 1
ATOM 2408 C C . VAL A 1 314 ? 5.278 12.568 -10.892 1.00 92.81 314 VAL A C 1
ATOM 2410 O O . VAL A 1 314 ? 4.520 13.200 -10.156 1.00 92.81 314 VAL A O 1
ATOM 2413 N N . PRO A 1 315 ? 4.802 11.764 -11.855 1.00 93.12 315 PRO A N 1
ATOM 2414 C CA . PRO A 1 315 ? 3.381 11.431 -11.976 1.00 93.12 315 PRO A CA 1
ATOM 2415 C C . PRO A 1 315 ? 2.892 10.557 -10.812 1.00 93.12 315 PRO A C 1
ATOM 2417 O O . PRO A 1 315 ? 3.507 9.535 -10.505 1.00 93.12 315 PRO A O 1
ATOM 2420 N N . ASP A 1 316 ? 1.748 10.917 -10.230 1.00 92.25 316 ASP A N 1
ATOM 2421 C CA . ASP A 1 316 ? 1.029 10.117 -9.227 1.00 92.25 316 ASP A CA 1
ATOM 2422 C C . ASP A 1 316 ? -0.225 9.465 -9.838 1.00 92.25 316 ASP A C 1
ATOM 2424 O O . ASP A 1 316 ? -0.624 9.802 -10.960 1.00 92.25 316 ASP A O 1
ATOM 2428 N N . LEU A 1 317 ? -0.838 8.522 -9.121 1.00 91.44 317 LEU A N 1
ATOM 2429 C CA . LEU A 1 317 ? -2.005 7.768 -9.576 1.00 91.44 317 LEU A CA 1
ATOM 2430 C C . LEU A 1 317 ? -3.196 7.941 -8.640 1.00 91.44 317 LEU A C 1
ATOM 2432 O O . LEU A 1 317 ? -3.068 7.980 -7.422 1.00 91.44 317 LEU A O 1
ATOM 2436 N N . LEU A 1 318 ? -4.378 7.997 -9.245 1.00 83.88 318 LEU A N 1
ATOM 2437 C CA . LEU A 1 318 ? -5.642 7.919 -8.536 1.00 83.88 318 LEU A CA 1
ATOM 2438 C C . LEU A 1 318 ? -6.595 7.057 -9.366 1.00 83.88 318 LEU A C 1
ATOM 2440 O O . LEU A 1 318 ? -6.901 7.389 -10.514 1.00 83.88 318 LEU A O 1
ATOM 2444 N N . CYS A 1 319 ? -7.013 5.927 -8.801 1.00 75.62 319 CYS A N 1
ATOM 2445 C CA . CYS A 1 319 ? -7.910 4.964 -9.434 1.00 75.62 319 CYS A CA 1
ATOM 2446 C C . CYS A 1 319 ? -9.214 4.863 -8.629 1.00 75.62 319 CYS A C 1
ATOM 2448 O O . CYS A 1 319 ? -9.191 4.977 -7.403 1.00 75.62 319 CYS A O 1
ATOM 2450 N N . PHE A 1 320 ? -10.335 4.684 -9.331 1.00 65.62 320 PHE A N 1
ATOM 2451 C CA . PHE A 1 320 ? -11.684 4.575 -8.767 1.00 65.62 320 PHE A CA 1
ATOM 2452 C C . PHE A 1 320 ? -12.305 3.227 -9.120 1.00 65.62 320 PHE A C 1
ATOM 2454 O O . PHE A 1 320 ? -12.048 2.758 -10.255 1.00 65.62 320 PHE A O 1
#

Sequence (320 aa):
QVALTAVYLVNGEVKFGDSNVIGSFEHVNGLHWGPVCYTGTLALLAVQHKKHITVWQLQNSTLEQNKLLVSQTCELGEIFPILQQGCVWHPKHDALVVLTKRDASVLFAVQIDNRRVKVDIKGGGLINCACWTSDGNRLVIAIGSTLHSYIWNNTQKTLHACNFCPIFDVGGHICAVEACLDLQVVVTTELPLDKICSLNAGLAFDVTPISETGSLISQPMMLSADETHSMDSRRKSVDSSRSLTEEPTFSSSGPVDLKHILANHRKSDPSPLIHLQRRDCLTGSGHDSSHLILVTFERKVTTTRKVSIPGILVPDLLCF

Secondary structure (DSSP, 8-state):
-EEEEEEEEETTEEEEEEEEEEE--S---EEEEPP--STTPPEEEEEE-SSEEEEEEEEEETTTTTEEEEEEEEEEE-SSPEEEEEEEE-TTSSEEEEEESS-EEEEE-TTTT-EEEE----SSPPEEEEEE-TTSSEEEEEETTEEEEEEEETTTTEEEE-SS-SEEE-SS-EEEEEE-STTEEEEEE---HHHHHHHHHHHTT---------------------------PPP----------------------GGGTTS-S------S---------TTSSSTTSEEEEEEEE-SS-EEEEEEEETT-SS------

Radius of gyration: 29.91 Å; chains: 1; bounding box: 82×63×82 Å

Organism: NCBI:txid691898

InterPro domains:
  IPR011044 Quinoprotein amine dehydrogenase, beta chain-like [SSF50969] (26-155)
  IPR028041 WD repeat and coiled-coil-containing protein family [PF15390] (1-320)
  IPR028041 WD repeat and coiled-coil-containing protein family [PTHR14897] (1-320)

Foldseek 3Di:
DDKDWDWDQDPNDIDTDDIDDQDDDPAFLDKDWAAPQDPPDWTWIWGFDQFKIWIKTWDQDPPPPRDIDIDTQDMGGHPATWASLQWEHQHNARKIWGDGQAWIWIQHPSNPDSDIDTDPDPDDFTWQHWYAANQRQWIWTAGFQKTAIWGDDNVVRDTHQQPACRIDGPPAGWQEWYYDPHQKIKTKHFQPVVVVVVVVVVVVPPPDDDDDDDDDDDDDDDDDDDDDDDDDDDDDDDDDDDDDDDDDDDDDDDPPDCPCVPPPDDDDDDDPPDPPDPDPDPPVPLSRFMKIKMWGDDSHDIDIDIDGDPPDRRDYDDDD